Protein AF-A0A7V3X9B1-F1 (afdb_monomer_lite)

Secondary structure (DSSP, 8-state):
-----------TTS-S--------------TTSTTHHHHTTTS-TT---EEEEE---TTBHHHHHHHHHHHHT----S-SS----SEEEETTEEEE--EEEEEEE-SSHHHHHHHHHTT---BSS-TTEEEEE--S----TTS-TTSPPPEEEEEETT----TTSEEEEEEEE--S-TT---------------TT-TT-------S----PPP---S---------

pLDDT: mean 73.13, std 22.97, range [29.55, 98.38]

Structure (mmCIF, N/CA/C/O backbone):
data_AF-A0A7V3X9B1-F1
#
_entry.id   AF-A0A7V3X9B1-F1
#
loop_
_atom_site.group_PDB
_atom_site.id
_atom_site.type_symbol
_atom_site.label_atom_id
_atom_site.label_alt_id
_atom_site.label_comp_id
_atom_site.label_asym_id
_atom_site.label_entity_id
_atom_site.label_seq_id
_atom_site.pdbx_PDB_ins_code
_atom_site.Cartn_x
_atom_site.Cartn_y
_atom_site.Cartn_z
_atom_site.occupancy
_atom_site.B_iso_or_equiv
_atom_site.auth_seq_id
_atom_site.auth_comp_id
_atom_site.auth_asym_id
_atom_site.auth_atom_id
_atom_site.pdbx_PDB_model_num
ATOM 1 N N . MET A 1 1 ? 21.384 73.068 43.925 1.00 40.62 1 MET A N 1
ATOM 2 C CA . MET A 1 1 ? 21.410 72.439 42.584 1.00 40.62 1 MET A CA 1
ATOM 3 C C . MET A 1 1 ? 21.635 70.942 42.845 1.00 40.62 1 MET A C 1
ATOM 5 O O . MET A 1 1 ? 22.652 70.651 43.451 1.00 40.62 1 MET A O 1
ATOM 9 N N . ARG A 1 2 ? 20.706 69.973 42.678 1.00 39.59 2 ARG A N 1
ATOM 10 C CA . ARG A 1 2 ? 19.650 69.756 41.644 1.00 39.59 2 ARG A CA 1
ATOM 11 C C . ARG A 1 2 ? 20.246 69.925 40.239 1.00 39.59 2 ARG A C 1
ATOM 13 O O . ARG A 1 2 ? 20.698 71.028 39.985 1.00 39.59 2 ARG A O 1
ATOM 20 N N . HIS A 1 3 ? 20.275 68.984 39.291 1.00 39.50 3 HIS A N 1
ATOM 21 C CA . HIS A 1 3 ? 19.836 67.572 39.154 1.00 39.50 3 HIS A CA 1
ATOM 22 C C . HIS A 1 3 ? 20.875 66.851 38.218 1.00 39.50 3 HIS A C 1
ATOM 24 O O . HIS A 1 3 ? 21.848 67.498 37.852 1.00 39.50 3 HIS A O 1
ATOM 30 N N . ILE A 1 4 ? 20.828 65.574 37.790 1.00 56.28 4 ILE A N 1
ATOM 31 C CA . ILE A 1 4 ? 19.799 64.507 37.787 1.00 56.28 4 ILE A CA 1
ATOM 32 C C . ILE A 1 4 ? 20.452 63.095 37.939 1.00 56.28 4 ILE A C 1
ATOM 34 O O . ILE A 1 4 ? 21.555 62.996 38.465 1.00 56.28 4 ILE A O 1
ATOM 38 N N . LYS A 1 5 ? 19.791 62.002 37.516 1.00 50.66 5 LYS A N 1
ATOM 39 C CA . LYS A 1 5 ? 20.350 60.644 37.297 1.00 50.66 5 LYS A CA 1
ATOM 40 C C . LYS A 1 5 ? 19.827 60.079 35.963 1.00 50.66 5 LYS A C 1
ATOM 42 O O . LYS A 1 5 ? 18.640 60.248 35.727 1.00 50.66 5 LYS A O 1
ATOM 47 N N . PHE A 1 6 ? 20.648 59.354 35.197 1.00 50.38 6 PHE A N 1
ATOM 48 C CA . PHE A 1 6 ? 20.297 58.352 34.158 1.00 50.38 6 PHE A CA 1
ATOM 49 C C . PHE A 1 6 ? 21.584 57.518 33.935 1.00 50.38 6 PHE A C 1
ATOM 51 O O . PHE A 1 6 ? 22.625 58.127 33.719 1.00 50.38 6 PHE A O 1
ATOM 58 N N . LEU A 1 7 ? 21.715 56.192 34.105 1.00 50.56 7 LEU A N 1
ATOM 59 C CA . LEU A 1 7 ? 20.834 55.015 33.951 1.00 50.56 7 LEU A CA 1
ATOM 60 C C . LEU A 1 7 ? 20.367 54.739 32.505 1.00 50.56 7 LEU A C 1
ATOM 62 O O . LEU A 1 7 ? 19.280 55.152 32.121 1.00 50.56 7 LEU A O 1
ATOM 66 N N . ILE A 1 8 ? 21.244 54.071 31.729 1.00 56.09 8 ILE A N 1
ATOM 67 C CA . ILE A 1 8 ? 21.096 52.703 31.142 1.00 56.09 8 ILE A CA 1
ATOM 68 C C . ILE A 1 8 ? 19.641 52.271 30.803 1.00 56.09 8 ILE A C 1
ATOM 70 O O . ILE A 1 8 ? 18.811 52.362 31.707 1.00 56.09 8 ILE A O 1
ATOM 74 N N . PRO A 1 9 ? 19.322 51.680 29.613 1.00 50.06 9 PRO A N 1
ATOM 75 C CA . PRO A 1 9 ? 20.183 50.770 28.830 1.00 50.06 9 PRO A CA 1
ATOM 76 C C . PRO A 1 9 ? 20.252 50.932 27.293 1.00 50.06 9 PRO A C 1
ATOM 78 O O . PRO A 1 9 ? 19.427 51.546 26.623 1.00 50.06 9 PRO A O 1
ATOM 81 N N . LEU A 1 10 ? 21.226 50.198 26.749 1.00 53.59 10 LEU A N 1
ATOM 82 C CA . LEU A 1 10 ? 21.325 49.671 25.388 1.00 53.59 10 LEU A CA 1
ATOM 83 C C . LEU A 1 10 ? 20.095 48.801 25.005 1.00 53.59 10 LEU A C 1
ATOM 85 O O . LEU A 1 10 ? 20.143 47.583 25.155 1.00 53.59 10 LEU A O 1
ATOM 89 N N . SER A 1 11 ? 18.995 49.393 24.519 1.00 55.03 11 SER A N 1
ATOM 90 C CA . SER A 1 11 ? 17.822 48.634 24.016 1.00 55.03 11 SER A CA 1
ATOM 91 C C . SER A 1 11 ? 17.358 48.989 22.592 1.00 55.03 11 SER A C 1
ATOM 93 O O . SER A 1 11 ? 16.498 48.307 22.037 1.00 55.03 11 SER A O 1
ATOM 95 N N . ILE A 1 12 ? 17.938 50.011 21.954 1.00 57.81 12 ILE A N 1
ATOM 96 C CA . ILE A 1 12 ? 17.449 50.577 20.679 1.00 57.81 12 ILE A CA 1
ATOM 97 C C . ILE A 1 12 ? 18.162 49.951 19.458 1.00 57.81 12 ILE A C 1
ATOM 99 O O . ILE A 1 12 ? 18.669 50.654 18.591 1.00 57.81 12 ILE A O 1
ATOM 103 N N . VAL A 1 13 ? 18.247 48.614 19.402 1.00 58.41 13 VAL A N 1
ATOM 104 C CA . VAL A 1 13 ? 18.845 47.872 18.258 1.00 58.41 13 VAL A CA 1
ATOM 105 C C . VAL A 1 13 ? 17.945 46.719 17.753 1.00 58.41 13 VAL A C 1
ATOM 107 O O . VAL A 1 13 ? 18.262 46.070 16.763 1.00 58.41 13 VAL A O 1
ATOM 110 N N . LEU A 1 14 ? 16.769 46.491 18.355 1.00 59.28 14 LEU A N 1
ATOM 111 C CA . LEU A 1 14 ? 15.837 45.408 17.981 1.00 59.28 14 LEU A CA 1
ATOM 112 C C . LEU A 1 14 ? 14.482 45.911 17.433 1.00 59.28 14 LEU A C 1
ATOM 114 O O . LEU A 1 14 ? 13.431 45.444 17.860 1.00 59.28 14 LEU A O 1
ATOM 118 N N . ILE A 1 15 ? 14.483 46.862 16.485 1.00 61.50 15 ILE A N 1
ATOM 119 C CA . ILE A 1 15 ? 13.240 47.376 15.853 1.00 61.50 15 ILE A CA 1
ATOM 120 C C . ILE A 1 15 ? 13.330 47.476 14.310 1.00 61.50 15 ILE A C 1
ATOM 122 O O . ILE A 1 15 ? 12.729 48.358 13.708 1.00 61.50 15 ILE A O 1
ATOM 126 N N . PHE A 1 16 ? 14.062 46.574 13.639 1.00 54.75 16 PHE A N 1
ATOM 127 C CA . PHE A 1 16 ? 14.131 46.544 12.159 1.00 54.75 16 PHE A CA 1
ATOM 128 C C . PHE A 1 16 ? 13.923 45.164 11.505 1.00 54.75 16 PHE A C 1
ATOM 130 O O . PHE A 1 16 ? 14.257 44.977 10.340 1.00 54.75 16 PHE A O 1
ATOM 137 N N . PHE A 1 17 ? 13.279 44.219 12.200 1.00 58.25 17 PHE A N 1
ATOM 138 C CA . PHE A 1 17 ? 12.732 43.003 11.579 1.00 58.25 17 PHE A CA 1
ATOM 139 C C . PHE A 1 17 ? 11.221 42.895 11.808 1.00 58.25 17 PHE A C 1
ATOM 141 O O . PHE A 1 17 ? 10.736 42.107 12.612 1.00 58.25 17 PHE A O 1
ATOM 148 N N . ALA A 1 18 ? 10.477 43.709 11.060 1.00 50.84 18 ALA A N 1
ATOM 149 C CA . ALA A 1 18 ? 9.032 43.589 10.893 1.00 50.84 18 ALA A CA 1
ATOM 150 C C . ALA A 1 18 ? 8.691 43.693 9.399 1.00 50.84 18 ALA A C 1
ATOM 152 O O . ALA A 1 18 ? 8.171 44.700 8.925 1.00 50.84 18 ALA A O 1
ATOM 153 N N . CYS A 1 19 ? 9.024 42.648 8.638 1.00 59.44 19 CYS A N 1
ATOM 154 C CA . CYS A 1 19 ? 8.586 42.532 7.252 1.00 59.44 19 CYS A CA 1
ATOM 155 C C . CYS A 1 19 ? 7.096 42.159 7.244 1.00 59.44 19 CYS A C 1
ATOM 157 O O . CYS A 1 19 ? 6.742 41.004 7.482 1.00 59.44 19 CYS A O 1
ATOM 159 N N . ARG A 1 20 ? 6.210 43.134 7.009 1.00 51.22 20 ARG A N 1
ATOM 160 C CA . ARG A 1 20 ? 4.815 42.841 6.662 1.00 51.22 20 ARG A CA 1
ATOM 161 C C . ARG A 1 20 ? 4.744 42.513 5.177 1.00 51.22 20 ARG A C 1
ATOM 163 O O . ARG A 1 20 ? 4.969 43.378 4.337 1.00 51.22 20 ARG A O 1
ATOM 170 N N . LYS A 1 21 ? 4.420 41.259 4.865 1.00 42.44 21 LYS A N 1
ATOM 171 C CA . LYS A 1 21 ? 3.958 40.868 3.534 1.00 42.44 21 LYS A CA 1
ATOM 172 C C . LYS A 1 21 ? 2.465 41.178 3.463 1.00 42.44 21 LYS A C 1
ATOM 174 O O . LYS A 1 21 ? 1.648 40.345 3.849 1.00 42.44 21 LYS A O 1
ATOM 179 N N . ASP A 1 22 ? 2.125 42.385 3.027 1.00 54.72 22 ASP A N 1
ATOM 180 C CA . ASP A 1 22 ? 0.730 42.758 2.807 1.00 54.72 22 ASP A CA 1
ATOM 181 C C . ASP A 1 22 ? 0.186 41.972 1.601 1.00 54.72 22 ASP A C 1
ATOM 183 O O . ASP A 1 22 ? 0.723 42.038 0.495 1.00 54.72 22 ASP A O 1
ATOM 187 N N . PHE A 1 23 ? -0.850 41.165 1.836 1.00 44.69 23 PHE A N 1
ATOM 188 C CA . PHE A 1 23 ? -1.479 40.315 0.826 1.00 44.69 23 PHE A CA 1
ATOM 189 C C . PHE A 1 23 ? -2.775 40.966 0.338 1.00 44.69 23 PHE A C 1
ATOM 191 O O . PHE A 1 23 ? -3.818 40.877 0.984 1.00 44.69 23 PHE A O 1
ATOM 198 N N . SER A 1 24 ? -2.697 41.641 -0.806 1.00 39.88 24 SER A N 1
ATOM 199 C CA . SER A 1 24 ? -3.851 42.192 -1.515 1.00 39.88 24 SER A CA 1
ATOM 200 C C . SER A 1 24 ? -4.470 41.129 -2.430 1.00 39.88 24 SER A C 1
ATOM 202 O O . SER A 1 24 ? -3.863 40.755 -3.433 1.00 39.88 24 SER A O 1
ATOM 204 N N . ILE A 1 25 ? -5.682 40.664 -2.110 1.00 42.12 25 ILE A N 1
ATOM 205 C CA . ILE A 1 25 ? -6.483 39.835 -3.023 1.00 42.12 25 ILE A CA 1
ATOM 206 C C . ILE A 1 25 ? -7.328 40.762 -3.899 1.00 42.12 25 ILE A C 1
ATOM 208 O O . ILE A 1 25 ? -8.323 41.313 -3.426 1.00 42.12 25 ILE A O 1
ATOM 212 N N . GLU A 1 26 ? -6.997 40.876 -5.185 1.00 46.56 26 GLU A N 1
ATOM 213 C CA . GLU A 1 26 ? -8.019 41.202 -6.181 1.00 46.56 26 GLU A CA 1
ATOM 214 C C . GLU A 1 26 ? -8.859 39.948 -6.445 1.00 46.56 26 GLU A C 1
ATOM 216 O O . GLU A 1 26 ? -8.333 38.874 -6.748 1.00 46.56 26 GLU A O 1
ATOM 221 N N . LYS A 1 27 ? -10.182 40.067 -6.301 1.00 43.59 27 LYS A N 1
ATOM 222 C CA . LYS A 1 27 ? -11.112 39.000 -6.678 1.00 43.59 27 LYS A CA 1
ATOM 223 C C . LYS A 1 27 ? -11.368 39.070 -8.182 1.00 43.59 27 LYS A C 1
ATOM 225 O O . LYS A 1 27 ? -11.973 40.030 -8.641 1.00 43.59 27 LYS A O 1
ATOM 230 N N . ASN A 1 28 ? -11.001 38.017 -8.907 1.00 43.47 28 ASN A N 1
ATOM 231 C CA . ASN A 1 28 ? -11.572 37.712 -10.217 1.00 43.47 28 ASN A CA 1
ATOM 232 C C . ASN A 1 28 ? -12.191 36.311 -10.189 1.00 43.47 28 ASN A C 1
ATOM 234 O O . ASN A 1 28 ? -11.594 35.363 -9.674 1.00 43.47 28 ASN A O 1
ATOM 238 N N . ASN A 1 29 ? -13.412 36.209 -10.712 1.00 52.25 29 ASN A N 1
ATOM 239 C CA . ASN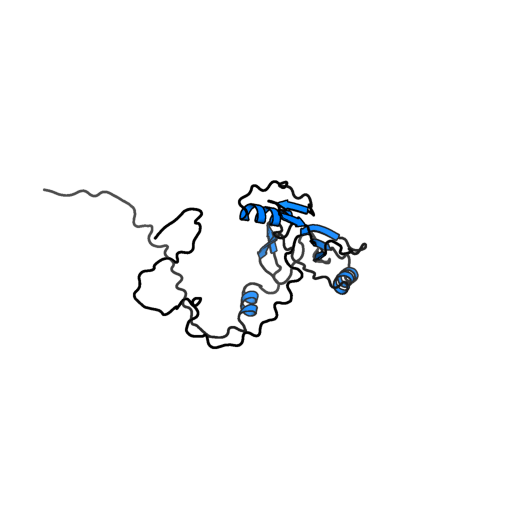 A 1 29 ? -14.231 35.002 -10.666 1.00 52.25 29 ASN A CA 1
ATOM 240 C C . ASN A 1 29 ? -13.877 34.091 -11.849 1.00 52.25 29 ASN A C 1
ATOM 242 O O . ASN A 1 29 ? -14.262 34.397 -12.968 1.00 52.25 29 ASN A O 1
ATOM 246 N N . ASN A 1 30 ? -13.161 32.993 -11.595 1.00 42.16 30 ASN A N 1
ATOM 247 C CA . ASN A 1 30 ? -12.899 31.901 -12.546 1.00 42.16 30 ASN A CA 1
ATOM 248 C C . ASN A 1 30 ? -12.623 30.614 -11.743 1.00 42.16 30 ASN A C 1
ATOM 250 O O . ASN A 1 30 ? -11.481 30.171 -11.621 1.00 42.16 30 ASN A O 1
ATOM 254 N N . ASN A 1 31 ? -13.654 30.045 -11.113 1.00 52.97 31 ASN A N 1
ATOM 255 C CA . ASN A 1 31 ? -13.474 28.938 -10.161 1.00 52.97 31 ASN A CA 1
ATOM 256 C C . ASN A 1 31 ? -13.368 27.540 -10.799 1.00 52.97 31 ASN A C 1
ATOM 258 O O . ASN A 1 31 ? -13.066 26.597 -10.080 1.00 52.97 31 ASN A O 1
ATOM 262 N N . GLN A 1 32 ? -13.527 27.406 -12.120 1.00 51.69 32 GLN A N 1
ATOM 263 C CA . GLN A 1 32 ? -13.511 26.106 -12.815 1.00 51.69 32 GLN A CA 1
ATOM 264 C C . GLN A 1 32 ? -12.218 25.822 -13.611 1.00 51.69 32 GLN A C 1
ATOM 266 O O . GLN A 1 32 ? -12.113 24.807 -14.279 1.00 51.69 32 GLN A O 1
ATOM 271 N N . GLN A 1 33 ? -11.210 26.702 -13.516 1.00 41.59 33 GLN A N 1
ATOM 272 C CA . GLN A 1 33 ? -9.833 26.468 -14.005 1.00 41.59 33 GLN A CA 1
ATOM 273 C C . GLN A 1 33 ? -8.803 26.407 -12.858 1.00 41.59 33 GLN A C 1
ATOM 275 O O . GLN A 1 33 ? -7.595 26.514 -13.079 1.00 41.59 33 GLN A O 1
ATOM 280 N N . ARG A 1 34 ? -9.271 26.358 -11.604 1.00 42.81 34 ARG A N 1
ATOM 281 C CA . ARG A 1 34 ? -8.456 26.741 -10.443 1.00 42.81 34 ARG A CA 1
ATOM 282 C C . ARG A 1 34 ? -7.725 25.578 -9.767 1.00 42.81 34 ARG A C 1
ATOM 284 O O . ARG A 1 34 ? -6.719 25.832 -9.115 1.00 42.81 34 ARG A O 1
ATOM 291 N N . THR A 1 35 ? -8.189 24.344 -9.935 1.00 47.25 35 THR A N 1
ATOM 292 C CA . THR A 1 35 ? -7.580 23.128 -9.369 1.00 47.25 35 THR A CA 1
ATOM 293 C C . THR A 1 35 ? -6.292 22.753 -10.100 1.00 47.25 35 THR A C 1
ATOM 295 O O . THR A 1 35 ? -5.208 22.775 -9.516 1.00 47.25 35 THR A O 1
ATOM 298 N N . ASP A 1 36 ? -6.388 22.510 -11.402 1.00 49.03 36 ASP A N 1
ATOM 299 C CA . ASP A 1 36 ? -5.316 21.928 -12.218 1.00 49.03 36 ASP A CA 1
ATOM 300 C C . ASP A 1 36 ? -4.126 22.893 -12.314 1.00 49.03 36 ASP A C 1
ATOM 302 O O . ASP A 1 36 ? -2.958 22.524 -12.186 1.00 49.03 36 ASP A O 1
ATOM 306 N N . ASN A 1 37 ? -4.444 24.182 -12.440 1.00 55.78 37 ASN A N 1
ATOM 307 C CA . ASN A 1 37 ? -3.477 25.267 -12.511 1.00 55.78 37 ASN A CA 1
ATOM 308 C C . ASN A 1 37 ? -2.863 25.610 -11.139 1.00 55.78 37 ASN A C 1
ATOM 310 O O . ASN A 1 37 ? -1.978 26.455 -11.070 1.00 55.78 37 ASN A O 1
ATOM 314 N N . GLU A 1 38 ? -3.322 25.036 -10.019 1.00 56.78 38 GLU A N 1
ATOM 315 C CA . GLU A 1 38 ? -2.629 25.140 -8.724 1.00 56.78 38 GLU A CA 1
ATOM 316 C C . GLU A 1 38 ? -1.651 23.980 -8.521 1.00 56.78 38 GLU A C 1
ATOM 318 O O . GLU A 1 38 ? -0.512 24.238 -8.141 1.00 56.78 38 GLU A O 1
ATOM 323 N N . LEU A 1 39 ? -2.013 22.748 -8.899 1.00 54.50 39 LEU A N 1
ATOM 324 C CA . LEU A 1 39 ? -1.096 21.601 -8.846 1.00 54.50 39 LEU A CA 1
ATOM 325 C C . LEU A 1 39 ? 0.108 21.777 -9.793 1.00 54.50 39 LEU A C 1
ATOM 327 O O . LEU A 1 39 ? 1.251 21.633 -9.362 1.00 54.50 39 LEU A O 1
ATOM 331 N N . ALA A 1 40 ? -0.133 22.237 -11.028 1.00 58.78 40 ALA A N 1
ATOM 332 C CA . ALA A 1 40 ? 0.905 22.535 -12.025 1.00 58.78 40 ALA A CA 1
ATOM 333 C C . ALA A 1 40 ? 1.856 23.696 -11.646 1.00 58.78 40 ALA A C 1
ATOM 335 O O . ALA A 1 40 ? 2.847 23.945 -12.332 1.00 58.78 40 ALA A O 1
ATOM 336 N N . ARG A 1 41 ? 1.573 24.438 -10.561 1.00 54.66 41 ARG A N 1
ATOM 337 C CA . ARG A 1 41 ? 2.508 25.422 -9.978 1.00 54.66 41 ARG A CA 1
ATOM 338 C C . ARG A 1 41 ? 3.485 24.798 -8.973 1.00 54.66 41 ARG A C 1
ATOM 340 O O . ARG A 1 41 ? 4.478 25.447 -8.645 1.00 54.66 41 ARG A O 1
ATOM 347 N N . TYR A 1 42 ? 3.217 23.580 -8.499 1.00 59.75 42 TYR A N 1
ATOM 348 C CA . TYR A 1 42 ? 4.071 22.830 -7.574 1.00 59.75 42 TYR A CA 1
ATOM 349 C C . TYR A 1 42 ? 4.828 21.693 -8.268 1.00 59.75 42 TYR A C 1
ATOM 351 O O . TYR A 1 42 ? 6.006 21.498 -7.972 1.00 59.75 42 TYR A O 1
ATOM 359 N N . THR A 1 43 ? 4.209 21.003 -9.230 1.00 62.53 43 THR A N 1
ATOM 360 C CA . THR A 1 43 ? 4.894 20.021 -10.081 1.00 62.53 43 THR A CA 1
ATOM 361 C C . THR A 1 43 ? 5.670 20.726 -11.190 1.00 62.53 43 THR A C 1
ATOM 363 O O . THR A 1 43 ? 5.115 21.275 -12.142 1.00 62.53 43 THR A O 1
ATOM 366 N N . LYS A 1 44 ? 7.000 20.743 -11.073 1.00 69.56 44 LYS A N 1
ATOM 367 C CA . LYS A 1 44 ? 7.871 21.225 -12.148 1.00 69.56 44 LYS A CA 1
ATOM 368 C C . LYS A 1 44 ? 8.119 20.087 -13.134 1.00 69.56 44 LYS A C 1
ATOM 370 O O . LYS A 1 44 ? 8.594 19.033 -12.731 1.00 69.56 44 LYS A O 1
ATOM 375 N N . SER A 1 45 ? 7.883 20.331 -14.421 1.00 78.12 45 SER A N 1
ATOM 376 C CA . SER A 1 45 ? 8.063 19.286 -15.430 1.00 78.12 45 SER A CA 1
ATOM 377 C C . SER A 1 45 ? 9.508 18.774 -15.528 1.00 78.12 45 SER A C 1
ATOM 379 O O . SER A 1 45 ? 10.464 19.552 -15.407 1.00 78.12 45 SER A O 1
ATOM 381 N N . GLY A 1 46 ? 9.656 17.459 -15.705 1.00 82.31 46 GLY A N 1
ATOM 382 C CA . GLY A 1 46 ? 10.916 16.721 -15.666 1.00 82.31 46 GLY A CA 1
ATOM 383 C C . GLY A 1 46 ? 11.524 16.559 -14.268 1.00 82.31 46 GLY A C 1
ATOM 384 O O . GLY A 1 46 ? 12.730 16.328 -14.165 1.00 82.31 46 GLY A O 1
ATOM 385 N N . VAL A 1 47 ? 10.745 16.729 -13.193 1.00 88.75 47 VAL A N 1
ATOM 386 C CA . VAL A 1 47 ? 11.200 16.545 -11.804 1.00 88.75 47 VAL A CA 1
ATOM 387 C C . VAL A 1 47 ? 10.492 15.336 -11.180 1.00 88.75 47 VAL A C 1
ATOM 389 O O . VAL A 1 47 ? 9.264 15.293 -11.223 1.00 88.75 47 VAL A O 1
ATOM 392 N N . PRO A 1 48 ? 11.224 14.376 -10.582 1.00 91.12 48 PRO A N 1
ATOM 393 C CA . PRO A 1 48 ? 10.618 13.229 -9.914 1.00 91.12 48 PRO A CA 1
ATOM 394 C C . PRO A 1 48 ? 10.063 13.595 -8.532 1.00 91.12 48 PRO A C 1
ATOM 396 O O . PRO A 1 48 ? 10.558 14.515 -7.863 1.00 91.12 48 PRO A O 1
ATOM 399 N N . THR A 1 49 ? 9.066 12.834 -8.084 1.00 94.06 49 THR A N 1
ATOM 400 C CA . THR A 1 49 ? 8.633 12.817 -6.688 1.00 94.06 49 THR A CA 1
ATOM 401 C C . THR A 1 49 ? 9.761 12.252 -5.825 1.00 94.06 49 THR A C 1
ATOM 403 O O . THR A 1 49 ? 10.379 11.243 -6.164 1.00 94.06 49 THR A O 1
ATOM 406 N N . ILE A 1 50 ? 10.036 12.900 -4.693 1.00 94.44 50 ILE A N 1
ATOM 407 C CA . ILE A 1 50 ? 10.983 12.422 -3.683 1.00 94.44 50 ILE A CA 1
ATOM 408 C C . ILE A 1 50 ? 10.212 12.185 -2.392 1.00 94.44 50 ILE A C 1
ATOM 410 O O . ILE A 1 50 ? 9.595 13.099 -1.837 1.00 94.44 50 ILE A O 1
ATOM 414 N N . LEU A 1 51 ? 10.277 10.948 -1.910 1.00 96.25 51 LEU A N 1
ATOM 415 C CA . LEU A 1 51 ? 9.716 10.557 -0.626 1.00 96.25 51 LEU A CA 1
ATOM 416 C C . LEU A 1 51 ? 10.637 10.972 0.522 1.00 96.25 51 LEU A C 1
ATOM 418 O O . LEU A 1 51 ? 11.861 10.863 0.432 1.00 96.25 51 LEU A O 1
ATOM 422 N N . GLY A 1 52 ? 10.017 11.417 1.607 1.00 95.50 52 GLY A N 1
ATOM 423 C CA . GLY A 1 52 ? 10.650 11.712 2.881 1.00 95.50 52 GLY A CA 1
ATOM 424 C C . GLY A 1 52 ? 10.679 10.497 3.801 1.00 95.50 52 GLY A C 1
ATOM 425 O O . GLY A 1 52 ? 11.010 9.378 3.406 1.00 95.50 52 GLY A O 1
ATOM 426 N N . LYS A 1 53 ? 10.337 10.707 5.076 1.00 96.31 53 LYS A N 1
ATOM 427 C CA . LYS A 1 53 ? 10.316 9.620 6.066 1.00 96.31 53 LYS A CA 1
ATOM 428 C C . LYS A 1 53 ? 9.121 8.682 5.875 1.00 96.31 53 LYS A C 1
ATOM 430 O O . LYS A 1 53 ? 8.028 9.117 5.516 1.00 96.31 53 LYS A O 1
ATOM 435 N N . GLU A 1 54 ? 9.318 7.414 6.229 1.00 94.00 54 GLU A N 1
ATOM 436 C CA . GLU A 1 54 ? 8.225 6.458 6.419 1.00 94.00 54 GLU A CA 1
ATOM 437 C C . GLU A 1 54 ? 7.266 6.968 7.514 1.00 94.00 54 GLU A C 1
ATOM 439 O O . GLU A 1 54 ? 7.691 7.465 8.566 1.00 94.00 54 GLU A O 1
ATOM 444 N N . ILE A 1 55 ? 5.963 6.831 7.272 1.00 93.56 55 ILE A N 1
ATOM 445 C CA . ILE A 1 55 ? 4.890 7.159 8.209 1.00 93.56 55 ILE A CA 1
ATOM 446 C C . ILE A 1 55 ? 3.993 5.941 8.460 1.00 93.56 55 ILE A C 1
ATOM 448 O O . ILE A 1 55 ? 3.792 5.110 7.576 1.00 93.56 55 ILE A O 1
ATOM 452 N N . PRO A 1 56 ? 3.396 5.808 9.659 1.00 90.56 56 PRO A N 1
ATOM 453 C CA . PRO A 1 56 ? 2.528 4.674 9.947 1.00 90.56 56 PRO A CA 1
ATOM 454 C C . PRO A 1 56 ? 1.285 4.685 9.046 1.00 90.56 56 PRO A C 1
ATOM 456 O O . PRO A 1 56 ? 0.515 5.640 9.108 1.00 90.56 56 PRO A O 1
ATOM 459 N N . ASN A 1 57 ? 1.026 3.601 8.301 1.00 91.38 57 ASN A N 1
ATOM 460 C CA . ASN A 1 57 ? -0.195 3.453 7.495 1.00 91.38 57 ASN A CA 1
ATOM 461 C C . ASN A 1 57 ? -1.445 3.688 8.367 1.00 91.38 57 ASN A C 1
ATOM 463 O O . ASN A 1 57 ? -1.761 2.883 9.254 1.00 91.38 57 ASN A O 1
ATOM 467 N N . TYR A 1 58 ? -2.147 4.799 8.133 1.00 91.44 58 TYR A N 1
ATOM 468 C CA . TYR A 1 58 ? -3.268 5.247 8.963 1.00 91.44 58 TYR A CA 1
ATOM 469 C C . TYR A 1 58 ? -4.468 4.291 8.939 1.00 91.44 58 TYR A C 1
ATOM 471 O O . TYR A 1 58 ? -5.168 4.192 9.947 1.00 91.44 58 TYR A O 1
ATOM 479 N N . TYR A 1 59 ? -4.648 3.547 7.844 1.00 92.50 59 TYR A N 1
ATOM 480 C CA . TYR A 1 59 ? -5.742 2.596 7.635 1.00 92.50 59 TYR A CA 1
ATOM 481 C C . TYR A 1 59 ? -5.421 1.171 8.111 1.00 92.50 59 TYR A C 1
ATOM 483 O O . TYR A 1 59 ? -6.287 0.297 8.099 1.00 92.50 59 TYR A O 1
ATOM 491 N N . SER A 1 60 ? -4.193 0.912 8.573 1.00 92.50 60 SER A N 1
ATOM 492 C CA . SER A 1 60 ? -3.859 -0.378 9.186 1.00 92.50 60 SER A CA 1
ATOM 493 C C . SER A 1 60 ? -4.732 -0.652 10.418 1.00 92.50 60 SER A C 1
ATOM 495 O O . SER A 1 60 ? -4.972 0.246 11.236 1.00 92.50 60 SER A O 1
ATOM 497 N N . VAL A 1 61 ? -5.145 -1.911 10.614 1.00 92.19 61 VAL A N 1
ATOM 498 C CA . VAL A 1 61 ? -5.995 -2.335 11.752 1.00 92.19 61 VAL A CA 1
ATOM 499 C C . VAL A 1 61 ? -5.427 -1.852 13.098 1.00 92.19 61 VAL A C 1
ATOM 501 O O . VAL A 1 61 ? -6.157 -1.383 13.971 1.00 92.19 61 VAL A O 1
ATOM 504 N N . ASN A 1 62 ? -4.098 -1.883 13.252 1.00 90.56 62 ASN A N 1
ATOM 505 C CA . ASN A 1 62 ? -3.388 -1.400 14.441 1.00 90.56 62 ASN A CA 1
ATOM 506 C C . ASN A 1 62 ? -3.572 0.112 14.677 1.00 90.56 62 ASN A C 1
ATOM 508 O O . ASN A 1 62 ? -3.745 0.540 15.818 1.00 90.56 62 ASN A O 1
ATOM 512 N N . ASN A 1 63 ? -3.523 0.937 13.629 1.00 91.50 63 ASN A N 1
ATOM 513 C CA . ASN A 1 63 ? -3.649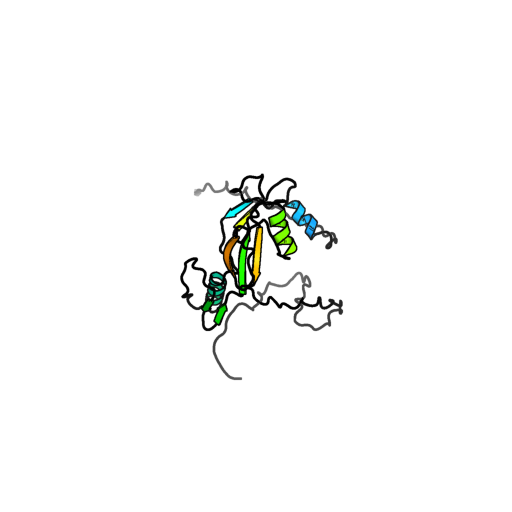 2.389 13.768 1.00 91.50 63 ASN A CA 1
ATOM 514 C C . ASN A 1 63 ? -5.106 2.837 13.913 1.00 91.50 63 ASN A C 1
ATOM 516 O O . ASN A 1 63 ? -5.374 3.708 14.744 1.00 91.50 63 ASN A O 1
ATOM 520 N N . ILE A 1 64 ? -6.053 2.170 13.248 1.00 92.25 64 ILE A N 1
ATOM 521 C CA . ILE A 1 64 ? -7.483 2.399 13.484 1.00 92.25 64 ILE A CA 1
ATOM 522 C C . ILE A 1 64 ? -7.875 1.984 14.908 1.00 92.25 64 ILE A C 1
ATOM 524 O O . ILE A 1 64 ? -8.536 2.751 15.611 1.00 92.25 64 ILE A O 1
ATOM 528 N N . ALA A 1 65 ? -7.392 0.845 15.413 1.00 91.62 65 ALA A N 1
ATOM 529 C CA . ALA A 1 65 ? -7.662 0.445 16.792 1.00 91.62 65 ALA A CA 1
ATOM 530 C C . ALA A 1 65 ? -7.058 1.425 17.826 1.00 91.62 65 ALA A C 1
ATOM 532 O O . ALA A 1 65 ? -7.713 1.749 18.822 1.00 91.62 65 ALA A O 1
ATOM 533 N N . LYS A 1 66 ? -5.863 1.988 17.577 1.00 91.94 66 LYS A N 1
ATOM 534 C CA . LYS A 1 66 ? -5.311 3.099 18.387 1.00 91.94 66 LYS A CA 1
ATOM 535 C C . LYS A 1 66 ? -6.186 4.355 18.316 1.00 91.94 66 LYS A C 1
ATOM 537 O O . LYS A 1 66 ? -6.403 4.997 19.346 1.00 91.94 66 LYS A O 1
ATOM 542 N N . ALA A 1 67 ? -6.693 4.712 17.133 1.00 92.69 67 ALA A N 1
ATOM 543 C CA . ALA A 1 67 ? -7.572 5.865 16.949 1.00 92.69 67 ALA A CA 1
ATOM 544 C C . ALA A 1 67 ? -8.888 5.695 17.727 1.00 92.69 67 ALA A C 1
ATOM 546 O O . ALA A 1 67 ? -9.264 6.584 18.490 1.00 92.69 67 ALA A O 1
ATOM 547 N N . ILE A 1 68 ? -9.526 4.523 17.639 1.00 92.69 68 ILE A N 1
ATOM 548 C CA . ILE A 1 68 ? -10.738 4.186 18.401 1.00 92.69 68 ILE A CA 1
ATOM 549 C C . ILE A 1 68 ? -10.473 4.234 19.911 1.00 92.69 68 ILE A C 1
ATOM 551 O O . ILE A 1 68 ? -11.271 4.819 20.643 1.00 92.69 68 ILE A O 1
ATOM 555 N N . ALA A 1 69 ? -9.351 3.682 20.392 1.00 93.62 69 ALA A N 1
ATOM 556 C CA . ALA A 1 69 ? -8.985 3.754 21.810 1.00 93.62 69 ALA A CA 1
ATOM 557 C C . ALA A 1 69 ? -8.856 5.211 22.292 1.00 93.62 69 ALA A C 1
ATOM 559 O O . ALA A 1 69 ? -9.424 5.586 23.320 1.00 93.62 69 ALA A O 1
ATOM 560 N N . LYS A 1 70 ? -8.177 6.054 21.500 1.00 94.94 70 LYS A N 1
ATOM 561 C CA . LYS A 1 70 ? -8.001 7.489 21.760 1.00 94.94 70 LYS A CA 1
ATOM 562 C C . LYS A 1 70 ? -9.333 8.249 21.773 1.00 94.94 70 LYS A C 1
ATOM 564 O O . LYS A 1 70 ? -9.531 9.075 22.659 1.00 94.94 70 LYS A O 1
ATOM 569 N N . ILE A 1 71 ? -10.244 7.959 20.840 1.00 94.06 71 ILE A N 1
ATOM 570 C CA . ILE A 1 71 ? -11.583 8.572 20.765 1.00 94.06 71 ILE A CA 1
ATOM 571 C C . ILE A 1 71 ? -12.453 8.141 21.956 1.00 94.06 71 ILE A C 1
ATOM 573 O O . ILE A 1 71 ? -13.078 8.984 22.594 1.00 94.06 71 ILE A O 1
ATOM 577 N N . LYS A 1 72 ? -12.450 6.847 22.305 1.00 93.00 72 LYS A N 1
ATOM 578 C CA . LYS A 1 72 ? -13.187 6.296 23.458 1.00 93.00 72 LYS A CA 1
ATOM 579 C C . LYS A 1 72 ? -12.582 6.678 24.821 1.00 93.00 72 LYS A C 1
ATOM 581 O O . LYS A 1 72 ? -13.202 6.409 25.845 1.00 93.00 72 LYS A O 1
ATOM 586 N N . GLY A 1 73 ? -11.387 7.275 24.860 1.00 94.31 73 GLY A N 1
ATOM 587 C CA . GLY A 1 73 ? -10.694 7.630 26.104 1.00 94.31 73 GLY A CA 1
ATOM 588 C C . GLY A 1 73 ? -10.230 6.421 26.928 1.00 94.31 73 GLY A C 1
ATOM 589 O O . GLY A 1 73 ? -10.093 6.529 28.145 1.00 94.31 73 GLY A O 1
ATOM 590 N N . ILE A 1 74 ? -10.006 5.274 26.280 1.00 92.00 74 ILE A N 1
ATOM 591 C CA . ILE A 1 74 ? -9.596 4.014 26.917 1.00 92.00 74 ILE A CA 1
ATOM 592 C C . ILE A 1 74 ? -8.126 3.694 26.603 1.00 92.00 74 ILE A C 1
ATOM 594 O O . ILE A 1 74 ? -7.627 4.086 25.545 1.00 92.00 74 ILE A O 1
ATOM 598 N N . PRO A 1 75 ? -7.408 2.966 27.477 1.00 88.25 75 PRO A N 1
ATOM 599 C CA . PRO A 1 75 ? -6.058 2.513 27.164 1.00 88.25 75 PRO A CA 1
ATOM 600 C C . PRO A 1 75 ? -6.078 1.546 25.975 1.00 88.25 75 PRO A C 1
ATOM 602 O O . PRO A 1 75 ? -6.836 0.575 25.958 1.00 88.25 75 PRO A O 1
ATOM 605 N N . TYR A 1 76 ? -5.204 1.781 24.996 1.00 85.56 76 TYR A N 1
ATOM 606 C CA . TYR A 1 76 ? -4.933 0.802 23.948 1.00 85.56 76 TYR A CA 1
ATOM 607 C C . TYR A 1 76 ? -4.118 -0.358 24.536 1.00 85.56 76 TYR A C 1
ATOM 609 O O . TYR A 1 76 ? -3.040 -0.137 25.083 1.00 85.56 76 TYR A O 1
ATOM 617 N N . GLN A 1 77 ? -4.641 -1.584 24.439 1.00 74.38 77 GLN A N 1
ATOM 618 C CA . GLN A 1 77 ? -4.008 -2.800 24.978 1.00 74.38 77 GLN A CA 1
ATOM 619 C C . GLN A 1 77 ? -3.409 -3.712 23.891 1.00 74.38 77 GLN A C 1
ATOM 621 O O . GLN A 1 77 ? -2.865 -4.771 24.203 1.00 74.38 77 GLN A O 1
ATOM 626 N N . GLY A 1 78 ? -3.490 -3.322 22.614 1.00 65.81 78 GLY A N 1
ATOM 627 C CA . GLY A 1 78 ? -2.821 -4.042 21.532 1.00 65.81 78 GLY A CA 1
ATOM 628 C C . GLY A 1 78 ? -1.299 -3.881 21.601 1.00 65.81 78 GLY A C 1
ATOM 629 O O . GLY A 1 78 ? -0.783 -2.886 22.109 1.00 65.81 78 GLY A O 1
ATOM 630 N N . SER A 1 79 ? -0.558 -4.864 21.086 1.00 58.62 79 SER A N 1
ATOM 631 C CA . SER A 1 79 ? 0.910 -4.807 21.079 1.00 58.62 79 SER A CA 1
ATOM 632 C C . SER A 1 79 ? 1.410 -3.632 20.231 1.00 58.62 79 SER A C 1
ATOM 634 O O . SER A 1 79 ? 1.013 -3.500 19.076 1.00 58.62 79 SER A O 1
ATOM 636 N N . SER A 1 80 ? 2.355 -2.846 20.751 1.00 55.03 80 SER A N 1
ATOM 637 C CA . SER A 1 80 ? 3.012 -1.734 20.036 1.00 55.03 80 SER A CA 1
ATOM 638 C C . SER A 1 80 ? 3.962 -2.165 18.901 1.00 55.03 80 SER A C 1
ATOM 640 O O . SER A 1 80 ? 4.837 -1.396 18.522 1.00 55.03 80 SER A O 1
ATOM 642 N N . GLY A 1 81 ? 3.826 -3.389 18.384 1.00 53.19 81 GLY A N 1
ATOM 643 C CA . GLY A 1 81 ? 4.665 -3.957 17.328 1.00 53.19 81 GLY A CA 1
ATOM 644 C C . GLY A 1 81 ? 3.892 -4.170 16.028 1.00 53.19 81 GLY A C 1
ATOM 645 O O . GLY A 1 81 ? 2.676 -4.364 16.044 1.00 53.19 81 GLY A O 1
ATOM 646 N N . SER A 1 82 ? 4.619 -4.173 14.914 1.00 50.12 82 SER A N 1
ATOM 647 C CA . SER A 1 82 ? 4.167 -4.374 13.529 1.00 50.12 82 SER A CA 1
ATOM 648 C C . SER A 1 82 ? 3.759 -5.820 13.194 1.00 50.12 82 SER A C 1
ATOM 650 O O . SER A 1 82 ? 3.840 -6.247 12.048 1.00 50.12 82 SER A O 1
ATOM 652 N N . ASN A 1 83 ? 3.283 -6.590 14.177 1.00 51.47 83 ASN A N 1
ATOM 653 C CA . ASN A 1 83 ? 2.724 -7.912 13.906 1.00 51.47 83 ASN A CA 1
ATOM 654 C C . ASN A 1 83 ? 1.391 -7.733 13.174 1.00 51.47 83 ASN A C 1
ATOM 656 O O . ASN A 1 83 ? 0.458 -7.169 13.756 1.00 51.47 83 ASN A O 1
ATOM 660 N N . ALA A 1 84 ? 1.308 -8.230 11.938 1.00 58.97 84 ALA A N 1
ATOM 661 C CA . ALA A 1 84 ? 0.085 -8.271 11.146 1.00 58.97 84 ALA A CA 1
ATOM 662 C C . ALA A 1 84 ? -1.040 -8.932 11.959 1.00 58.97 84 ALA A C 1
ATOM 664 O O . ALA A 1 84 ? -1.031 -10.135 12.222 1.00 58.97 84 ALA A O 1
ATOM 665 N N . ARG A 1 85 ? -1.981 -8.110 12.429 1.00 70.88 85 ARG A N 1
ATOM 666 C CA . ARG A 1 85 ? -3.198 -8.552 13.102 1.00 70.88 85 ARG A CA 1
ATOM 667 C C . ARG A 1 85 ? -4.363 -8.224 12.195 1.00 70.88 85 ARG A C 1
ATOM 669 O O . ARG A 1 85 ? -4.710 -7.057 12.054 1.00 70.88 85 ARG A O 1
ATOM 676 N N . THR A 1 86 ? -4.973 -9.269 11.658 1.00 81.44 86 THR A N 1
ATOM 677 C CA . THR A 1 86 ? -6.235 -9.190 10.926 1.00 81.44 86 THR A CA 1
ATOM 678 C C . THR A 1 86 ? -7.406 -8.808 11.827 1.00 81.44 86 THR A C 1
ATOM 680 O O . THR A 1 86 ? -8.365 -8.261 11.321 1.00 81.44 86 THR A O 1
ATOM 683 N N . THR A 1 87 ? -7.330 -9.016 13.148 1.00 87.44 87 THR A N 1
ATOM 684 C CA . THR A 1 87 ? -8.402 -8.652 14.095 1.00 87.44 87 THR A CA 1
ATOM 685 C C . THR A 1 87 ? -7.842 -7.985 15.350 1.00 87.44 87 THR A C 1
ATOM 687 O O . THR A 1 87 ? -6.919 -8.508 15.987 1.00 87.44 87 THR A O 1
ATOM 690 N N . ILE A 1 88 ? -8.435 -6.861 15.770 1.00 89.44 88 ILE A N 1
ATOM 691 C CA . ILE A 1 88 ? -8.176 -6.218 17.069 1.00 89.44 88 ILE A CA 1
ATOM 692 C C . ILE A 1 88 ? -9.491 -5.810 17.742 1.00 89.44 88 ILE A C 1
ATOM 694 O O . ILE A 1 88 ? -10.299 -5.080 17.180 1.00 89.44 88 ILE A O 1
ATOM 698 N N . ASN A 1 89 ? -9.668 -6.222 18.999 1.00 89.25 89 ASN A N 1
ATOM 699 C CA . ASN A 1 89 ? -10.784 -5.796 19.842 1.00 89.25 89 ASN A CA 1
ATOM 700 C C . ASN A 1 89 ? -10.395 -4.579 20.698 1.00 89.25 89 ASN A C 1
ATOM 702 O O . ASN A 1 89 ? -9.422 -4.626 21.451 1.00 89.25 89 ASN A O 1
ATOM 706 N N . VAL A 1 90 ? -11.169 -3.492 20.613 1.00 89.88 90 VAL A N 1
ATOM 707 C CA . VAL A 1 90 ? -10.909 -2.218 21.301 1.00 89.88 90 VAL A CA 1
ATOM 708 C C . VAL A 1 90 ? -12.186 -1.616 21.909 1.00 89.88 90 VAL A C 1
ATOM 710 O O . VAL A 1 90 ? -13.057 -1.043 21.245 1.00 89.88 90 VAL A O 1
ATOM 713 N N . GLY A 1 91 ? -12.305 -1.736 23.236 1.00 84.56 91 GLY A N 1
ATOM 714 C CA . GLY A 1 91 ? -13.451 -1.215 23.991 1.00 84.56 91 GLY A CA 1
ATOM 715 C C . GLY A 1 91 ? -14.786 -1.783 23.513 1.00 84.56 91 GLY A C 1
ATOM 716 O O . GLY A 1 91 ? -15.694 -1.008 23.211 1.00 84.56 91 GLY A O 1
ATOM 717 N N . GLY A 1 92 ? -14.858 -3.107 23.349 1.00 85.50 92 GLY A N 1
ATOM 718 C CA . GLY A 1 92 ? -16.049 -3.827 22.884 1.00 85.50 92 GLY A CA 1
ATOM 719 C C . GLY A 1 92 ? -16.367 -3.705 21.389 1.00 85.50 92 GLY A C 1
ATOM 720 O O . GLY A 1 92 ? -17.389 -4.224 20.968 1.00 85.50 92 GLY A O 1
ATOM 721 N N . LEU A 1 93 ? -15.526 -3.030 20.595 1.00 88.19 93 LEU A N 1
ATOM 722 C CA . LEU A 1 93 ? -15.635 -3.001 19.134 1.00 88.19 93 LEU A CA 1
ATOM 723 C C . LEU A 1 93 ? -14.536 -3.875 18.525 1.00 88.19 93 LEU A C 1
ATOM 725 O O . LEU A 1 93 ? -13.367 -3.703 18.876 1.00 88.19 93 LEU A O 1
ATOM 729 N N . GLN A 1 94 ? -14.919 -4.769 17.622 1.00 90.56 94 GLN A N 1
ATOM 730 C CA . GLN A 1 94 ? -14.003 -5.549 16.801 1.00 90.56 94 GLN A CA 1
ATOM 731 C C . GLN A 1 94 ? -13.629 -4.740 15.551 1.00 90.56 94 GLN A C 1
ATOM 733 O O . GLN A 1 94 ? -14.489 -4.106 14.944 1.00 90.56 94 GLN A O 1
ATOM 738 N N . VAL A 1 95 ? -12.342 -4.721 15.211 1.00 90.50 95 VAL A N 1
ATOM 739 C CA . VAL A 1 95 ? -11.801 -4.145 13.975 1.00 90.50 95 VAL A CA 1
ATOM 740 C C . VAL A 1 95 ? -11.134 -5.288 13.227 1.00 90.50 95 VAL A C 1
ATOM 742 O O . VAL A 1 95 ? -10.110 -5.793 13.692 1.00 90.50 95 VAL A O 1
ATOM 745 N N . ASP A 1 96 ? -11.734 -5.700 12.117 1.00 92.38 96 ASP A N 1
ATOM 746 C CA . ASP A 1 96 ? -11.249 -6.776 11.253 1.00 92.38 96 ASP A CA 1
ATOM 747 C C . ASP A 1 96 ? -10.690 -6.197 9.952 1.00 92.38 96 ASP A C 1
ATOM 749 O O . ASP A 1 96 ? -11.233 -5.232 9.426 1.00 92.38 96 ASP A O 1
ATOM 753 N N . ALA A 1 97 ? -9.615 -6.769 9.421 1.00 94.00 97 ALA A N 1
ATOM 754 C CA . ALA A 1 97 ? -9.078 -6.405 8.120 1.00 94.00 97 ALA A CA 1
ATOM 755 C C . ALA A 1 97 ? -10.038 -6.868 7.019 1.00 94.00 97 ALA A C 1
ATOM 757 O O . ALA A 1 97 ? -10.355 -8.054 6.929 1.00 94.00 97 ALA A O 1
ATOM 758 N N . ASN A 1 98 ? -10.467 -5.936 6.172 1.00 93.69 98 ASN A N 1
ATOM 759 C CA . ASN A 1 98 ? -11.229 -6.217 4.955 1.00 93.69 98 ASN A CA 1
ATOM 760 C C . ASN A 1 98 ? -10.399 -6.000 3.677 1.00 93.69 98 ASN A C 1
ATOM 762 O O . ASN A 1 98 ? -10.807 -6.472 2.619 1.00 93.69 98 ASN A O 1
ATOM 766 N N . PHE A 1 99 ? -9.208 -5.395 3.781 1.00 95.38 99 PHE A N 1
ATOM 767 C CA . PHE A 1 99 ? -8.258 -5.231 2.676 1.00 95.38 99 PHE A CA 1
ATOM 768 C C . PHE A 1 99 ? -6.825 -5.573 3.079 1.00 95.38 99 PHE A C 1
ATOM 770 O O . PHE A 1 99 ? -6.447 -5.520 4.250 1.00 95.38 99 PHE A O 1
ATOM 777 N N . LYS A 1 100 ? -5.998 -5.835 2.069 1.00 94.69 100 LYS A N 1
ATOM 778 C CA . LYS A 1 100 ? -4.540 -5.885 2.154 1.00 94.69 100 LYS A CA 1
ATOM 779 C C . LYS A 1 100 ? -3.971 -4.719 1.361 1.00 94.69 100 LYS A C 1
ATOM 781 O O . LYS A 1 100 ? -4.309 -4.553 0.193 1.00 94.69 100 LYS A O 1
ATOM 786 N N . TYR A 1 101 ? -3.066 -3.963 1.967 1.00 96.19 101 TYR A N 1
ATOM 787 C CA . TYR A 1 101 ? -2.185 -3.062 1.232 1.00 96.19 101 TYR A CA 1
ATOM 788 C C . TYR A 1 101 ? -0.910 -3.822 0.871 1.00 96.19 101 TYR A C 1
ATOM 790 O O . TYR A 1 101 ? -0.220 -4.349 1.752 1.00 96.19 101 TYR A O 1
ATOM 798 N N . ILE A 1 102 ? -0.638 -3.918 -0.427 1.00 96.69 102 ILE A N 1
ATOM 799 C CA . ILE A 1 102 ? 0.405 -4.764 -1.011 1.00 96.69 102 ILE A CA 1
ATOM 800 C C . ILE A 1 102 ? 1.199 -3.990 -2.064 1.00 96.69 102 ILE A C 1
ATOM 802 O O . ILE A 1 102 ? 0.791 -2.912 -2.501 1.00 96.69 102 ILE A O 1
ATOM 806 N N . ARG A 1 103 ? 2.317 -4.569 -2.500 1.00 97.75 103 ARG A N 1
ATOM 807 C CA . ARG A 1 103 ? 3.041 -4.127 -3.694 1.00 97.75 103 ARG A CA 1
ATOM 808 C C . ARG A 1 103 ? 3.505 -5.296 -4.549 1.00 97.75 103 ARG A C 1
ATOM 810 O O . ARG A 1 103 ? 3.870 -6.345 -4.016 1.00 97.75 103 ARG A O 1
ATOM 817 N N . PHE A 1 104 ? 3.519 -5.079 -5.855 1.00 98.38 104 PHE A N 1
ATOM 818 C CA . PHE A 1 104 ? 4.044 -5.982 -6.871 1.00 98.38 104 PHE A CA 1
ATOM 819 C C . PHE A 1 104 ? 5.332 -5.416 -7.472 1.00 98.38 104 PHE A C 1
ATOM 821 O O . PHE A 1 104 ? 5.436 -4.206 -7.659 1.00 98.38 104 PHE A O 1
ATOM 828 N N . LEU A 1 105 ? 6.286 -6.278 -7.818 1.00 98.06 105 LEU A N 1
ATOM 829 C CA . LEU A 1 105 ? 7.435 -5.931 -8.656 1.00 98.06 105 LEU A CA 1
ATOM 830 C C . LEU A 1 105 ? 7.352 -6.743 -9.958 1.00 98.06 105 LEU A C 1
ATOM 832 O O . LEU A 1 105 ? 7.772 -7.905 -9.973 1.00 98.06 105 LEU A O 1
ATOM 836 N N . PRO A 1 106 ? 6.773 -6.175 -11.033 1.00 98.06 106 PRO A N 1
ATOM 837 C CA . PRO A 1 106 ? 6.733 -6.813 -12.344 1.00 98.06 106 PRO A CA 1
ATOM 838 C C . PRO A 1 106 ? 8.146 -6.991 -12.908 1.00 98.06 106 PRO A C 1
ATOM 840 O O . PRO A 1 106 ? 8.939 -6.051 -12.930 1.00 98.06 106 PRO A O 1
ATOM 843 N N . ALA A 1 107 ? 8.462 -8.191 -13.392 1.00 97.56 107 ALA A N 1
ATOM 844 C CA . ALA A 1 107 ? 9.754 -8.468 -14.022 1.00 97.56 107 ALA A CA 1
ATOM 845 C C . ALA A 1 107 ? 9.871 -7.878 -15.442 1.00 97.56 107 ALA A C 1
ATOM 847 O O . ALA A 1 107 ? 10.977 -7.597 -15.905 1.00 97.56 107 ALA A O 1
ATOM 848 N N . ASP A 1 108 ? 8.739 -7.711 -16.131 1.00 97.50 108 ASP A N 1
ATOM 849 C CA . ASP A 1 108 ? 8.640 -7.199 -17.496 1.00 97.50 108 ASP A CA 1
ATOM 850 C C . ASP A 1 108 ? 7.254 -6.586 -17.775 1.00 97.50 108 ASP A C 1
ATOM 852 O O . ASP A 1 108 ? 6.346 -6.643 -16.942 1.00 97.50 108 ASP A O 1
ATOM 856 N N . GLU A 1 109 ? 7.102 -5.979 -18.954 1.00 97.12 109 GLU A N 1
ATOM 857 C CA . GLU A 1 109 ? 5.878 -5.292 -19.382 1.00 97.12 109 GLU A CA 1
ATOM 858 C C . GLU A 1 109 ? 4.658 -6.225 -19.444 1.00 97.12 109 GLU A C 1
ATOM 860 O O . GLU A 1 109 ? 3.559 -5.782 -19.130 1.00 97.12 109 GLU A O 1
ATOM 865 N N . ASN A 1 110 ? 4.820 -7.519 -19.752 1.00 97.50 110 ASN A N 1
ATOM 866 C CA . ASN A 1 110 ? 3.685 -8.450 -19.763 1.00 97.50 110 ASN A CA 1
ATOM 867 C C . ASN A 1 110 ? 3.157 -8.667 -18.343 1.00 97.50 110 ASN A C 1
ATOM 869 O O . ASN A 1 110 ? 1.952 -8.648 -18.141 1.00 97.50 110 ASN A O 1
ATOM 873 N N . GLN A 1 111 ? 4.044 -8.794 -17.348 1.00 98.06 111 GLN A N 1
ATOM 874 C CA . GLN A 1 111 ? 3.622 -8.889 -15.945 1.00 98.06 111 GLN A CA 1
ATOM 875 C C . GLN A 1 111 ? 2.948 -7.607 -15.438 1.00 98.06 111 GLN A C 1
ATOM 877 O O . GLN A 1 111 ? 2.090 -7.676 -14.563 1.00 98.06 111 GLN A O 1
ATOM 882 N N . LEU A 1 112 ? 3.321 -6.437 -15.965 1.00 97.81 112 LEU A N 1
ATOM 883 C CA . LEU A 1 112 ? 2.619 -5.190 -15.659 1.00 97.81 112 LEU A CA 1
ATOM 884 C C . LEU A 1 112 ? 1.225 -5.172 -16.307 1.00 97.81 112 LEU A C 1
ATOM 886 O O . LEU A 1 112 ? 0.255 -4.828 -15.637 1.00 97.81 112 LEU A O 1
ATOM 890 N N . MET A 1 1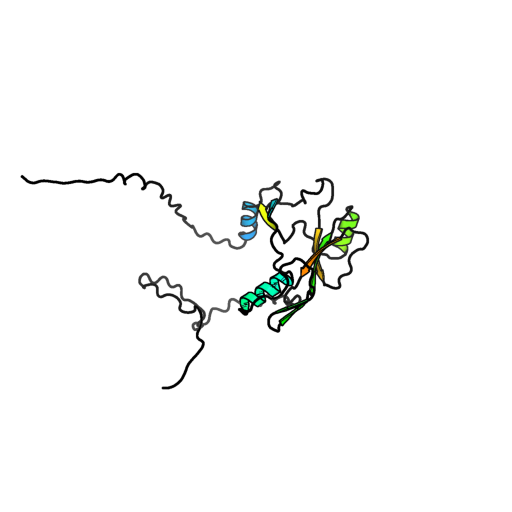13 ? 1.112 -5.598 -17.568 1.00 97.12 113 MET A N 1
ATOM 891 C CA . MET A 1 113 ? -0.179 -5.716 -18.253 1.00 97.12 113 MET A CA 1
ATOM 892 C C . MET A 1 113 ? -1.089 -6.762 -17.592 1.00 97.12 113 MET A C 1
ATOM 894 O O . MET A 1 113 ? -2.263 -6.474 -17.412 1.00 97.12 113 MET A O 1
ATOM 898 N N . ASP A 1 114 ? -0.563 -7.899 -17.116 1.00 96.50 114 ASP A N 1
ATOM 899 C CA . ASP A 1 114 ? -1.322 -8.901 -16.343 1.00 96.50 114 ASP A CA 1
ATOM 900 C C . ASP A 1 114 ? -2.010 -8.277 -15.105 1.00 96.50 114 ASP A C 1
ATOM 902 O O . ASP A 1 114 ? -3.123 -8.664 -14.748 1.00 96.50 114 ASP A O 1
ATOM 906 N N . LEU A 1 115 ? -1.364 -7.309 -14.435 1.00 97.19 115 LEU A N 1
ATOM 907 C CA . LEU A 1 115 ? -1.936 -6.595 -13.283 1.00 97.19 115 LEU A CA 1
ATOM 908 C C . LEU A 1 115 ? -2.993 -5.558 -13.700 1.00 97.19 115 LEU A C 1
ATOM 910 O O . LEU A 1 115 ? -3.982 -5.380 -12.990 1.00 97.19 115 LEU A O 1
ATOM 914 N N . ILE A 1 116 ? -2.791 -4.887 -14.838 1.00 96.00 116 ILE A N 1
ATOM 915 C CA . ILE A 1 116 ? -3.731 -3.901 -15.397 1.00 96.00 116 ILE A CA 1
ATOM 916 C C . ILE A 1 116 ? -4.994 -4.604 -15.920 1.00 96.00 116 ILE A C 1
ATOM 918 O O . ILE A 1 116 ? -6.105 -4.197 -15.588 1.00 96.00 116 ILE A O 1
ATOM 922 N N . ASP A 1 117 ? -4.839 -5.704 -16.661 1.00 95.56 117 ASP A N 1
ATOM 923 C CA . ASP A 1 117 ? -5.935 -6.536 -17.177 1.00 95.56 117 ASP A CA 1
ATOM 924 C C . ASP A 1 117 ? -6.712 -7.240 -16.048 1.00 95.56 117 ASP A C 1
ATOM 926 O O . ASP A 1 117 ? -7.898 -7.543 -16.201 1.00 95.56 117 ASP A O 1
ATOM 930 N N . ALA A 1 118 ? -6.085 -7.452 -14.883 1.00 93.69 118 ALA A N 1
ATOM 931 C CA . ALA A 1 118 ? -6.764 -7.886 -13.660 1.00 93.69 118 ALA A CA 1
ATOM 932 C C . ALA A 1 118 ? -7.636 -6.789 -13.008 1.00 93.69 118 ALA A C 1
ATOM 934 O O . ALA A 1 118 ? -8.325 -7.072 -12.027 1.00 93.69 118 ALA A O 1
ATOM 935 N N . GLY A 1 119 ? -7.630 -5.559 -13.538 1.00 94.25 119 GLY A N 1
ATOM 936 C CA . GLY A 1 119 ? -8.443 -4.442 -13.051 1.00 94.25 119 GLY A CA 1
ATOM 937 C C . GLY A 1 119 ? -7.967 -3.866 -11.717 1.00 94.25 119 GLY A C 1
ATOM 938 O O . GLY A 1 119 ? -8.790 -3.406 -10.930 1.00 94.25 119 GLY A O 1
ATOM 939 N N . LEU A 1 120 ? -6.664 -3.938 -11.428 1.00 95.62 120 LEU A N 1
ATOM 940 C CA . LEU A 1 120 ? -6.093 -3.398 -10.195 1.00 95.62 120 LEU A CA 1
ATOM 941 C C . LEU A 1 120 ? -5.830 -1.892 -10.302 1.00 95.62 120 LEU A C 1
ATOM 943 O O . LEU A 1 120 ? -5.180 -1.435 -11.240 1.00 95.62 120 LEU A O 1
ATOM 947 N N . ASP A 1 121 ? -6.230 -1.141 -9.275 1.00 94.81 121 ASP A N 1
ATOM 948 C CA . ASP A 1 121 ? -5.785 0.240 -9.081 1.00 94.81 121 ASP A CA 1
ATOM 949 C C . ASP A 1 121 ? -4.316 0.237 -8.633 1.00 94.81 121 ASP A C 1
ATOM 951 O O . ASP A 1 121 ? -4.003 -0.060 -7.473 1.00 94.81 121 ASP A O 1
ATOM 955 N N . LEU A 1 122 ? -3.405 0.503 -9.572 1.00 96.75 122 LEU A N 1
ATOM 956 C CA . LEU A 1 122 ? -1.957 0.507 -9.354 1.00 96.75 122 LEU A CA 1
ATOM 957 C C . LEU A 1 122 ? -1.424 1.932 -9.160 1.00 96.75 122 LEU A C 1
ATOM 959 O O . LEU A 1 122 ? -1.765 2.846 -9.909 1.00 96.75 122 LEU A O 1
ATOM 963 N N . TYR A 1 123 ? -0.515 2.093 -8.200 1.00 95.69 123 TYR A N 1
ATOM 964 C CA . TYR A 1 123 ? 0.183 3.347 -7.916 1.00 95.69 123 TYR A CA 1
ATOM 965 C C . TYR A 1 123 ? 1.692 3.107 -7.841 1.00 95.69 123 TYR A C 1
ATOM 967 O O . TYR A 1 123 ? 2.129 2.155 -7.199 1.00 95.69 123 TYR A O 1
ATOM 975 N N . GLU A 1 124 ? 2.499 3.986 -8.433 1.00 95.38 124 GLU A N 1
ATOM 976 C CA . GLU A 1 124 ? 3.962 3.963 -8.263 1.00 95.38 124 GLU A CA 1
ATOM 977 C C . GLU A 1 124 ? 4.355 4.427 -6.846 1.00 95.38 124 GLU A C 1
ATOM 979 O O . GLU A 1 124 ? 5.274 3.892 -6.224 1.00 95.38 124 GLU A O 1
ATOM 984 N N . GLU A 1 125 ? 3.633 5.415 -6.307 1.00 94.62 125 GLU A N 1
ATOM 985 C CA . GLU A 1 125 ? 3.943 6.062 -5.030 1.00 94.62 125 GLU A CA 1
ATOM 986 C C . GLU A 1 125 ? 3.356 5.305 -3.813 1.00 94.62 125 GLU A C 1
ATOM 988 O O . GLU A 1 125 ? 2.154 5.026 -3.756 1.00 94.62 125 GLU A O 1
ATOM 993 N N . PRO A 1 126 ? 4.162 4.997 -2.778 1.00 94.75 126 PRO A N 1
ATOM 994 C CA . PRO A 1 126 ? 3.686 4.356 -1.557 1.00 94.75 126 PRO A CA 1
ATOM 995 C C . PRO A 1 126 ? 2.940 5.314 -0.613 1.00 94.75 126 PRO A C 1
ATOM 997 O O . PRO A 1 126 ? 3.482 6.307 -0.134 1.00 94.75 126 PRO A O 1
ATOM 1000 N N . LEU A 1 127 ? 1.744 4.910 -0.174 1.00 89.94 127 LEU A N 1
ATOM 1001 C CA . LEU A 1 127 ? 0.869 5.647 0.759 1.00 89.94 127 LEU A CA 1
ATOM 1002 C C . LEU A 1 127 ? 1.402 5.790 2.205 1.00 89.94 127 LEU A C 1
ATOM 1004 O O . LEU A 1 127 ? 0.711 6.319 3.076 1.00 89.94 127 LEU A O 1
ATOM 1008 N N . HIS A 1 128 ? 2.585 5.250 2.498 1.00 92.25 128 HIS A N 1
ATOM 1009 C CA . HIS A 1 128 ? 3.167 5.167 3.843 1.00 92.25 128 HIS A CA 1
ATOM 1010 C C . HIS A 1 128 ? 4.497 5.923 3.963 1.00 92.25 128 HIS A C 1
ATOM 1012 O O . HIS A 1 128 ? 5.315 5.621 4.828 1.00 92.25 128 HIS A O 1
ATOM 1018 N N . PHE A 1 129 ? 4.690 6.943 3.129 1.00 94.62 129 PHE A N 1
ATOM 1019 C CA . PHE A 1 129 ? 5.788 7.901 3.220 1.00 94.62 129 PHE A CA 1
ATOM 1020 C C . PHE A 1 129 ? 5.253 9.336 3.176 1.00 94.62 129 PHE A C 1
ATOM 1022 O O . PHE A 1 129 ? 4.168 9.598 2.660 1.00 94.62 129 PHE A O 1
ATOM 1029 N N . GLU A 1 130 ? 6.010 10.277 3.734 1.00 94.62 130 GLU A N 1
ATOM 1030 C CA . GLU A 1 130 ? 5.822 11.693 3.414 1.00 94.62 130 GLU A CA 1
ATOM 1031 C C . GLU A 1 130 ? 6.333 11.990 1.999 1.00 94.62 130 GLU A C 1
ATOM 1033 O O . GLU A 1 130 ? 7.249 11.331 1.513 1.00 94.62 130 GLU A O 1
ATOM 1038 N N . VAL A 1 131 ? 5.765 13.005 1.349 1.00 92.75 131 VAL A N 1
ATOM 1039 C CA . VAL A 1 131 ? 6.266 13.535 0.075 1.00 92.75 131 VAL A CA 1
ATOM 1040 C C . VAL A 1 131 ? 7.084 14.789 0.385 1.00 92.75 131 VAL A C 1
ATOM 1042 O O . VAL A 1 131 ? 6.520 15.846 0.670 1.00 92.7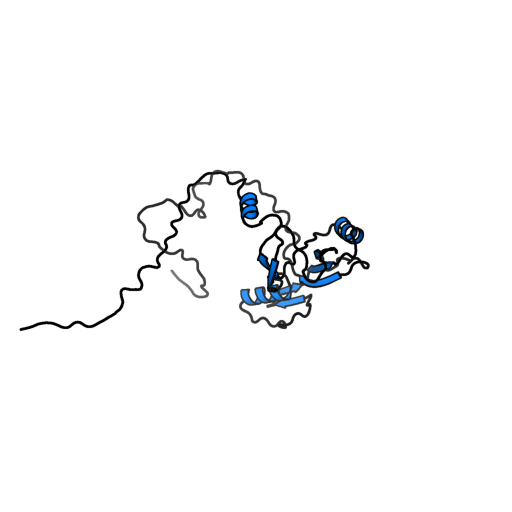5 131 VAL A O 1
ATOM 1045 N N . ASP A 1 132 ? 8.412 14.664 0.358 1.00 94.19 132 ASP A N 1
ATOM 1046 C CA . ASP A 1 132 ? 9.343 15.781 0.587 1.00 94.19 132 ASP A CA 1
ATOM 1047 C C . ASP A 1 132 ? 9.390 16.721 -0.632 1.00 94.19 132 ASP A C 1
ATOM 1049 O O . ASP A 1 132 ? 9.579 17.932 -0.494 1.00 94.19 132 ASP A O 1
ATOM 1053 N N . GLN A 1 133 ? 9.184 16.171 -1.833 1.00 91.75 133 GLN A N 1
ATOM 1054 C CA . GLN A 1 133 ? 9.071 16.912 -3.087 1.00 91.75 133 GLN A CA 1
ATOM 1055 C C . GLN A 1 133 ? 8.052 16.226 -3.998 1.00 91.75 133 GLN A C 1
ATOM 1057 O O . GLN A 1 133 ? 8.226 15.058 -4.323 1.00 91.75 133 GLN A O 1
ATOM 1062 N N . LEU A 1 134 ? 7.029 16.953 -4.449 1.00 90.44 134 LEU A N 1
ATOM 1063 C CA . LEU A 1 134 ? 6.071 16.460 -5.441 1.00 90.44 134 LEU A CA 1
ATOM 1064 C C . LEU A 1 134 ? 6.637 16.643 -6.860 1.00 90.44 134 LEU A C 1
ATOM 1066 O O . LEU A 1 134 ? 7.114 17.733 -7.190 1.00 90.44 134 LEU A O 1
ATOM 1070 N N . GLY A 1 135 ? 6.577 15.599 -7.687 1.00 90.38 135 GLY A N 1
ATOM 1071 C CA . GLY A 1 135 ? 7.042 15.605 -9.074 1.00 90.38 135 GLY A CA 1
ATOM 1072 C C . GLY A 1 135 ? 5.987 15.122 -10.070 1.00 90.38 135 GLY A C 1
ATOM 1073 O O . GLY A 1 135 ? 4.797 15.126 -9.775 1.00 90.38 135 GLY A O 1
ATOM 1074 N N . GLU A 1 136 ? 6.429 14.753 -11.273 1.00 88.81 136 GLU A N 1
ATOM 1075 C CA . GLU A 1 136 ? 5.571 14.152 -12.312 1.00 88.81 136 GLU A CA 1
ATOM 1076 C C . GLU A 1 136 ? 5.505 12.620 -12.239 1.00 88.81 136 GLU A C 1
ATOM 1078 O O . GLU A 1 136 ? 4.510 12.044 -12.666 1.00 88.81 136 GLU A O 1
ATOM 1083 N N . THR A 1 137 ? 6.560 11.967 -11.744 1.00 91.06 137 THR A N 1
ATOM 1084 C CA . THR A 1 137 ? 6.701 10.502 -11.687 1.00 91.06 137 THR A CA 1
ATOM 1085 C C . THR A 1 137 ? 7.493 10.082 -10.453 1.00 91.06 137 THR A C 1
ATOM 1087 O O . THR A 1 137 ? 8.311 10.858 -9.945 1.00 91.06 137 THR A O 1
ATOM 1090 N N . TYR A 1 138 ? 7.313 8.841 -10.001 1.00 94.88 138 TYR A N 1
ATOM 1091 C CA . TYR A 1 138 ? 8.116 8.254 -8.930 1.00 94.88 138 TYR A CA 1
ATOM 1092 C C . TYR A 1 138 ? 8.798 6.970 -9.399 1.00 94.88 138 TYR A C 1
ATOM 1094 O O . TYR A 1 138 ? 8.215 6.149 -10.096 1.00 94.88 138 TYR A O 1
ATOM 1102 N N . HIS A 1 139 ? 10.040 6.771 -8.961 1.00 96.00 139 HIS A N 1
ATOM 1103 C CA . HIS A 1 139 ? 10.739 5.500 -9.107 1.00 96.00 139 HIS A CA 1
ATOM 1104 C C . HIS A 1 139 ? 11.410 5.146 -7.785 1.00 96.00 139 HIS A C 1
ATOM 1106 O O . HIS A 1 139 ? 12.066 5.998 -7.182 1.00 96.00 139 HIS A O 1
ATOM 1112 N N . ASP A 1 140 ? 11.251 3.904 -7.328 1.00 96.31 140 ASP A N 1
ATOM 1113 C CA . ASP A 1 140 ? 11.878 3.434 -6.097 1.00 96.31 140 ASP A CA 1
ATOM 1114 C C . ASP A 1 140 ? 13.415 3.495 -6.220 1.00 96.31 140 ASP A C 1
ATOM 1116 O O . ASP A 1 140 ? 13.994 2.775 -7.037 1.00 96.31 140 ASP A O 1
ATOM 1120 N N . PRO A 1 141 ? 14.108 4.310 -5.399 1.00 95.00 141 PRO A N 1
ATOM 1121 C CA . PRO A 1 141 ? 15.545 4.546 -5.532 1.00 95.00 141 PRO A CA 1
ATOM 1122 C C . PRO A 1 141 ? 16.411 3.335 -5.145 1.00 95.00 141 PRO A C 1
ATOM 1124 O O . PRO A 1 141 ? 17.638 3.404 -5.237 1.00 95.00 141 PRO A O 1
ATOM 1127 N N . SER A 1 142 ? 15.809 2.233 -4.679 1.00 95.12 142 SER A N 1
ATOM 1128 C CA . SER A 1 142 ? 16.495 0.948 -4.501 1.00 95.12 142 SER A CA 1
ATOM 1129 C C . SER A 1 142 ? 16.563 0.106 -5.783 1.00 95.12 142 SER A C 1
ATOM 1131 O O . SER A 1 142 ? 17.336 -0.855 -5.836 1.00 95.12 142 SER A O 1
ATOM 1133 N N . LEU A 1 143 ? 15.798 0.469 -6.819 1.00 96.81 143 LEU A N 1
ATOM 1134 C CA . LEU A 1 143 ? 15.751 -0.205 -8.114 1.00 96.81 143 LEU A CA 1
ATOM 1135 C C . LEU A 1 143 ? 16.557 0.568 -9.178 1.00 96.81 143 LEU A C 1
ATOM 1137 O O . LEU A 1 143 ? 16.624 1.793 -9.133 1.00 96.81 143 LEU A O 1
ATOM 1141 N N . PRO A 1 144 ? 17.152 -0.108 -10.179 1.00 96.62 144 PRO A N 1
ATOM 1142 C CA . PRO A 1 144 ? 17.723 0.570 -11.345 1.00 96.62 144 PRO A CA 1
ATOM 1143 C C . PRO A 1 144 ? 16.658 1.328 -12.152 1.00 96.62 144 PRO A C 1
ATOM 1145 O O . PRO A 1 144 ? 15.566 0.806 -12.351 1.00 96.62 144 PRO A O 1
ATOM 1148 N N . ASP A 1 145 ? 16.992 2.485 -12.728 1.00 93.44 145 ASP A N 1
ATOM 1149 C CA . ASP A 1 145 ? 16.090 3.272 -13.603 1.00 93.44 145 ASP A CA 1
ATOM 1150 C C . ASP A 1 145 ? 15.611 2.517 -14.867 1.00 93.44 145 ASP A C 1
ATOM 1152 O O . ASP A 1 145 ? 14.745 2.988 -15.599 1.00 93.44 145 ASP A O 1
ATOM 1156 N N . SER A 1 146 ? 16.214 1.363 -15.177 1.00 94.00 146 SER A N 1
ATOM 1157 C CA . SER A 1 146 ? 15.928 0.557 -16.369 1.00 94.00 146 SER A CA 1
ATOM 1158 C C . SER A 1 146 ? 14.931 -0.586 -16.143 1.00 94.00 146 SER A C 1
ATOM 1160 O O . SER A 1 146 ? 14.765 -1.407 -17.045 1.00 94.00 146 SER A O 1
ATOM 1162 N N . VAL A 1 147 ? 14.349 -0.717 -14.947 1.00 96.19 147 VAL A N 1
ATOM 1163 C CA . VAL A 1 147 ? 13.336 -1.741 -14.629 1.00 96.19 147 VAL A CA 1
ATOM 1164 C C . VAL A 1 147 ? 12.022 -1.090 -14.206 1.00 96.19 147 VAL A C 1
ATOM 1166 O O . VAL A 1 147 ? 11.994 0.085 -13.851 1.00 96.19 147 VAL A O 1
ATOM 1169 N N . ILE A 1 148 ? 10.934 -1.858 -14.236 1.00 97.50 148 ILE A N 1
ATOM 1170 C CA . ILE A 1 148 ? 9.628 -1.405 -13.749 1.00 97.50 148 ILE A CA 1
ATOM 1171 C C . ILE A 1 148 ? 9.708 -1.204 -12.230 1.00 97.50 148 ILE A C 1
ATOM 1173 O O . ILE A 1 148 ? 10.359 -1.978 -11.523 1.00 97.50 148 ILE A O 1
ATOM 1177 N N . THR A 1 149 ? 9.078 -0.138 -11.738 1.00 97.69 149 THR A N 1
ATOM 1178 C CA . THR A 1 149 ? 9.071 0.204 -10.313 1.00 97.69 149 THR A CA 1
ATOM 1179 C C . THR A 1 149 ? 8.091 -0.658 -9.509 1.00 97.69 149 THR A C 1
ATOM 1181 O O . THR A 1 149 ? 7.335 -1.456 -10.068 1.00 97.69 149 THR A O 1
ATOM 1184 N N . TRP A 1 150 ? 8.094 -0.519 -8.183 1.00 98.19 150 TRP A N 1
ATOM 1185 C CA . TRP A 1 150 ? 7.083 -1.165 -7.342 1.00 98.19 150 TRP A CA 1
ATOM 1186 C C . TRP A 1 150 ? 5.684 -0.600 -7.619 1.00 98.19 150 TRP A C 1
ATOM 1188 O O . TRP A 1 150 ? 5.456 0.595 -7.464 1.00 98.19 150 TRP A O 1
ATOM 1198 N N . MET A 1 151 ? 4.738 -1.480 -7.944 1.00 98.12 151 MET A N 1
ATOM 1199 C CA . MET A 1 151 ? 3.332 -1.142 -8.159 1.00 98.12 151 MET A CA 1
ATOM 1200 C C . MET A 1 151 ? 2.525 -1.466 -6.900 1.00 98.12 151 MET A C 1
ATOM 1202 O O . MET A 1 151 ? 2.305 -2.630 -6.562 1.00 98.12 151 MET A O 1
ATOM 1206 N N . TYR A 1 152 ? 2.116 -0.431 -6.175 1.00 97.94 152 TYR A N 1
ATOM 1207 C CA . TYR A 1 152 ? 1.341 -0.507 -4.940 1.00 97.94 152 TYR A CA 1
ATOM 1208 C C . TYR A 1 152 ? -0.156 -0.598 -5.239 1.00 97.94 152 TYR A C 1
ATOM 1210 O O . TYR A 1 152 ? -0.646 0.054 -6.155 1.00 97.94 152 TYR A O 1
ATOM 1218 N N . THR A 1 153 ? -0.900 -1.364 -4.440 1.00 97.12 153 THR A N 1
ATOM 1219 C CA . THR A 1 153 ? -2.366 -1.445 -4.555 1.00 97.12 153 THR A CA 1
ATOM 1220 C C . THR A 1 153 ? -3.024 -1.872 -3.236 1.00 97.12 153 THR A C 1
ATOM 1222 O O . THR A 1 153 ? -2.353 -2.318 -2.296 1.00 97.12 153 THR A O 1
ATOM 1225 N N . VAL A 1 154 ? -4.346 -1.725 -3.152 1.00 95.56 154 VAL A N 1
ATOM 1226 C CA . VAL A 1 154 ? -5.179 -2.145 -2.020 1.00 95.56 154 VAL A CA 1
ATOM 1227 C C . VAL A 1 154 ? -6.247 -3.106 -2.541 1.00 95.56 154 VAL A C 1
ATOM 1229 O O . VAL A 1 154 ? -7.111 -2.711 -3.311 1.00 95.56 154 VAL A O 1
ATOM 1232 N N . VAL A 1 155 ? -6.198 -4.369 -2.112 1.00 95.06 155 VAL A N 1
ATOM 1233 C CA . VAL A 1 155 ? -7.089 -5.439 -2.604 1.00 95.06 155 VAL A CA 1
ATOM 1234 C C . VAL A 1 155 ? -7.904 -6.069 -1.472 1.00 95.06 155 VAL A C 1
ATOM 1236 O O . VAL A 1 155 ? -7.431 -6.065 -0.331 1.00 95.06 155 VAL A O 1
ATOM 1239 N N . PRO A 1 156 ? -9.099 -6.632 -1.739 1.00 95.06 156 PRO A N 1
ATOM 1240 C CA . PRO A 1 156 ? -9.887 -7.346 -0.734 1.00 95.06 156 PRO A CA 1
ATOM 1241 C C . PRO A 1 156 ? -9.095 -8.428 0.020 1.00 95.06 156 PRO A C 1
ATOM 1243 O O . PRO A 1 156 ? -8.161 -9.043 -0.506 1.00 95.06 156 PRO A O 1
ATOM 1246 N N . ILE A 1 157 ? -9.471 -8.688 1.274 1.00 92.50 157 ILE A N 1
ATOM 1247 C CA . ILE A 1 157 ? -8.773 -9.630 2.170 1.00 92.50 157 ILE A CA 1
ATOM 1248 C C . ILE A 1 157 ? -8.717 -11.076 1.631 1.00 92.50 157 ILE A C 1
ATOM 1250 O O . ILE A 1 157 ? -7.821 -11.842 1.989 1.00 92.50 157 ILE A O 1
ATOM 1254 N N . ASP A 1 158 ? -9.618 -11.451 0.730 1.00 92.31 158 ASP A N 1
ATOM 1255 C CA . ASP A 1 158 ? -9.716 -12.756 0.067 1.00 92.31 158 ASP A CA 1
ATOM 1256 C C . ASP A 1 158 ? -9.228 -12.757 -1.398 1.00 92.31 158 ASP A C 1
ATOM 1258 O O . ASP A 1 158 ? -9.196 -13.818 -2.031 1.00 92.31 158 ASP A O 1
ATOM 1262 N N . TYR A 1 159 ? -8.763 -11.610 -1.913 1.00 94.38 159 TYR A N 1
ATOM 1263 C CA . TYR A 1 159 ? -8.213 -11.483 -3.264 1.00 94.38 159 TYR A CA 1
ATOM 1264 C C . TYR A 1 159 ? -7.053 -12.462 -3.505 1.00 94.38 159 TYR A C 1
ATOM 1266 O O . TYR A 1 159 ? -6.146 -12.609 -2.672 1.00 94.38 159 TYR A O 1
ATOM 1274 N N . GLN A 1 160 ? -7.089 -13.130 -4.661 1.00 93.19 160 GLN A N 1
ATOM 1275 C CA . GLN A 1 160 ? -6.116 -14.143 -5.066 1.00 93.19 160 GLN A CA 1
ATOM 1276 C C . GLN A 1 160 ? -4.943 -13.484 -5.795 1.00 93.19 160 GLN A C 1
ATOM 1278 O O . GLN A 1 160 ? -5.098 -12.943 -6.885 1.00 93.19 160 GLN A O 1
ATOM 1283 N N . LEU A 1 161 ? -3.762 -13.527 -5.182 1.00 89.94 161 LEU A N 1
ATOM 1284 C CA . LEU A 1 161 ? -2.562 -12.886 -5.720 1.00 89.94 161 LEU A CA 1
ATOM 1285 C C . LEU A 1 161 ? -1.980 -13.685 -6.906 1.00 89.94 161 LEU A C 1
ATOM 1287 O O . LEU A 1 161 ? -1.931 -14.917 -6.829 1.00 89.94 161 LEU A O 1
ATOM 1291 N N . PRO A 1 162 ? -1.489 -13.019 -7.970 1.00 89.44 162 PRO A N 1
ATOM 1292 C CA . PRO A 1 162 ? -0.806 -13.682 -9.081 1.00 89.44 162 PRO A CA 1
ATOM 1293 C C . PRO A 1 162 ? 0.474 -14.383 -8.602 1.00 89.44 162 PRO A C 1
ATOM 1295 O O . PRO A 1 162 ? 1.372 -13.769 -8.032 1.00 89.44 162 PRO A O 1
ATOM 1298 N N . ALA A 1 163 ? 0.572 -15.692 -8.842 1.00 86.38 163 ALA A N 1
ATOM 1299 C CA . ALA A 1 163 ? 1.655 -16.527 -8.308 1.00 86.38 163 ALA A CA 1
ATOM 1300 C C . ALA A 1 163 ? 3.013 -16.356 -9.025 1.00 86.38 163 ALA A C 1
ATOM 1302 O O . ALA A 1 163 ? 4.027 -16.868 -8.552 1.00 86.38 163 ALA A O 1
ATOM 1303 N N . ASN A 1 164 ? 3.030 -15.683 -10.178 1.00 93.19 164 ASN A N 1
ATOM 1304 C CA . ASN A 1 164 ? 4.189 -15.469 -11.052 1.00 93.19 164 ASN A CA 1
ATOM 1305 C C . ASN A 1 164 ? 4.836 -14.078 -10.912 1.00 93.19 164 ASN A C 1
ATOM 1307 O O . ASN A 1 164 ? 5.854 -13.832 -11.560 1.00 93.19 164 ASN A O 1
ATOM 1311 N N . ILE A 1 165 ? 4.274 -13.191 -10.083 1.00 96.75 165 ILE A N 1
ATOM 1312 C CA . ILE A 1 165 ? 4.741 -11.811 -9.890 1.00 96.75 165 ILE A CA 1
ATOM 1313 C C . ILE A 1 165 ? 5.239 -11.653 -8.448 1.00 96.75 165 ILE A C 1
ATOM 1315 O O . ILE A 1 165 ? 4.578 -12.084 -7.497 1.00 96.75 165 ILE A O 1
ATOM 1319 N N . GLN A 1 166 ? 6.417 -11.049 -8.259 1.00 97.31 166 GLN A N 1
ATOM 1320 C CA . GLN A 1 166 ? 6.953 -10.810 -6.916 1.00 97.31 166 GLN A CA 1
ATOM 1321 C C . GLN A 1 166 ? 5.999 -9.890 -6.148 1.00 97.31 166 GLN A C 1
ATOM 1323 O O . GLN A 1 166 ? 5.702 -8.791 -6.603 1.00 97.31 166 GLN A O 1
ATOM 1328 N N . THR A 1 167 ? 5.522 -10.346 -4.988 1.00 97.25 167 THR A N 1
ATOM 1329 C CA . THR A 1 167 ? 4.480 -9.665 -4.209 1.00 97.25 167 THR A CA 1
ATOM 1330 C C . THR A 1 167 ? 4.887 -9.546 -2.745 1.00 97.25 167 THR A C 1
ATOM 1332 O O . THR A 1 167 ? 5.358 -10.518 -2.154 1.00 97.25 167 THR A O 1
ATOM 1335 N N . GLU A 1 168 ? 4.650 -8.386 -2.135 1.00 96.19 168 GLU A N 1
ATOM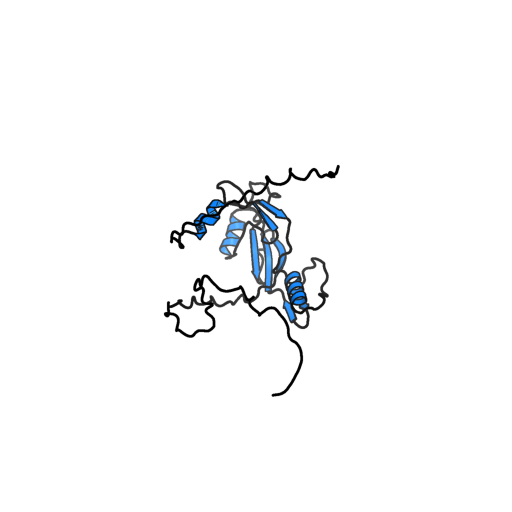 1336 C CA . GLU A 1 168 ? 4.903 -8.136 -0.713 1.00 96.19 168 GLU A CA 1
ATOM 1337 C C . GLU A 1 168 ? 3.658 -7.569 -0.016 1.00 96.19 168 GLU A C 1
ATOM 1339 O O . GLU A 1 168 ? 3.035 -6.619 -0.493 1.00 96.19 168 GLU A O 1
ATOM 1344 N N . LEU A 1 169 ? 3.302 -8.144 1.139 1.00 94.12 169 LEU A N 1
ATOM 1345 C CA . LEU A 1 169 ? 2.253 -7.629 2.022 1.00 94.12 169 LEU A CA 1
ATOM 1346 C C . LEU A 1 169 ? 2.833 -6.546 2.938 1.00 94.12 169 LEU A C 1
ATOM 1348 O O . LEU A 1 169 ? 3.724 -6.826 3.738 1.00 94.12 169 LEU A O 1
ATOM 1352 N N . LEU A 1 170 ? 2.289 -5.331 2.854 1.00 94.06 170 LEU A N 1
ATOM 1353 C CA . LEU A 1 170 ? 2.748 -4.166 3.617 1.00 94.06 170 LEU A CA 1
ATOM 1354 C C . LEU A 1 170 ? 1.881 -3.919 4.861 1.00 94.06 170 LEU A C 1
ATOM 1356 O O . LEU A 1 170 ? 2.380 -3.541 5.924 1.00 94.06 170 LEU A O 1
ATOM 1360 N N . SER A 1 171 ? 0.563 -4.120 4.758 1.00 92.75 171 SER A N 1
ATOM 1361 C CA . SER A 1 171 ? -0.341 -4.030 5.911 1.00 92.75 171 SER A CA 1
ATOM 1362 C C . SER A 1 171 ? -1.674 -4.733 5.712 1.00 92.75 171 SER A C 1
ATOM 1364 O O . SER A 1 171 ? -2.253 -4.705 4.630 1.00 92.75 171 SER A O 1
ATOM 1366 N N . GLU A 1 172 ? -2.201 -5.241 6.823 1.00 93.06 172 GLU A N 1
ATOM 1367 C CA . GLU A 1 172 ? -3.617 -5.575 6.982 1.00 93.06 172 GLU A CA 1
ATOM 1368 C C . GLU A 1 172 ? -4.401 -4.284 7.251 1.00 93.06 172 GLU A C 1
ATOM 1370 O O . GLU A 1 172 ? -4.114 -3.553 8.212 1.00 93.06 172 GLU A O 1
ATOM 1375 N N . VAL A 1 173 ? -5.366 -3.988 6.385 1.00 93.56 173 VAL A N 1
ATOM 1376 C CA . VAL A 1 173 ? -6.070 -2.706 6.299 1.00 93.56 173 VAL A CA 1
ATOM 1377 C C . VAL A 1 173 ? -7.548 -2.881 6.630 1.00 93.56 173 VAL A C 1
ATOM 1379 O O . VAL A 1 173 ? -8.184 -3.856 6.231 1.00 93.56 173 VAL A O 1
ATOM 1382 N N . PHE A 1 174 ? -8.099 -1.901 7.346 1.00 93.19 174 PHE A N 1
ATOM 1383 C CA . PHE A 1 174 ? -9.538 -1.755 7.519 1.00 93.19 174 PHE A CA 1
ATOM 1384 C C . PHE A 1 174 ? -10.017 -0.452 6.874 1.00 93.19 174 PHE A C 1
ATOM 1386 O O . PHE A 1 174 ? -9.581 0.635 7.255 1.00 93.19 174 PHE A O 1
ATOM 1393 N N . LEU A 1 175 ? -10.925 -0.565 5.906 1.00 91.38 175 LEU A N 1
ATOM 1394 C CA . LEU A 1 175 ? -11.627 0.560 5.290 1.00 91.38 175 LEU A CA 1
ATOM 1395 C C . LEU A 1 175 ? -13.095 0.541 5.730 1.00 91.38 175 LEU A C 1
ATOM 1397 O O . LEU A 1 175 ? -13.756 -0.498 5.670 1.00 91.38 175 LEU A O 1
ATOM 1401 N N . PHE A 1 176 ? -13.601 1.689 6.182 1.00 82.69 176 PHE A N 1
ATOM 1402 C CA . PHE A 1 176 ? -15.025 1.884 6.473 1.00 82.69 176 PHE A CA 1
ATOM 1403 C C . PHE A 1 176 ? -15.799 2.008 5.155 1.00 82.69 176 PHE A C 1
ATOM 1405 O O . PHE A 1 176 ? -15.310 2.696 4.268 1.00 82.69 176 PHE A O 1
ATOM 1412 N N . ASN A 1 177 ? -16.986 1.391 5.062 1.00 66.38 177 ASN A N 1
ATOM 1413 C CA . ASN A 1 177 ? -17.898 1.437 3.907 1.00 66.38 177 ASN A CA 1
ATOM 1414 C C . ASN A 1 177 ? -17.198 1.419 2.533 1.00 66.38 177 ASN A C 1
ATOM 1416 O O . ASN A 1 177 ? -17.046 2.440 1.874 1.00 66.38 177 ASN A O 1
ATOM 1420 N N . THR A 1 178 ? -16.843 0.223 2.068 1.00 55.47 178 THR A N 1
ATOM 1421 C CA . THR A 1 178 ? -16.585 -0.028 0.636 1.00 55.47 178 THR A CA 1
ATOM 1422 C C . THR A 1 178 ? -17.832 0.209 -0.204 1.00 55.47 178 THR A C 1
ATOM 1424 O O . THR A 1 178 ? -17.750 0.672 -1.330 1.00 55.47 178 THR A O 1
ATOM 1427 N N . GLU A 1 179 ? -18.983 -0.087 0.396 1.00 52.91 179 GLU A N 1
ATOM 1428 C CA . GLU A 1 179 ? -20.320 0.324 -0.010 1.00 52.91 179 GLU A CA 1
ATOM 1429 C C . GLU A 1 179 ? -20.628 1.688 0.631 1.00 52.91 179 GLU A C 1
ATOM 1431 O O . GLU A 1 179 ? -21.592 1.866 1.378 1.00 52.91 179 GLU A O 1
ATOM 1436 N N . LEU A 1 180 ? -19.773 2.682 0.386 1.00 49.09 180 LEU A N 1
ATOM 1437 C CA . LEU A 1 180 ? -20.368 3.965 0.064 1.00 49.09 180 LEU A CA 1
ATOM 1438 C C . LEU A 1 180 ? -21.000 3.709 -1.300 1.00 49.09 180 LEU A C 1
ATOM 1440 O O . LEU A 1 180 ? -20.290 3.635 -2.302 1.00 49.09 180 LEU A O 1
ATOM 1444 N N . GLU A 1 181 ? -22.323 3.500 -1.299 1.00 48.12 181 GLU A N 1
ATOM 1445 C CA . GLU A 1 181 ? -23.151 3.900 -2.436 1.00 48.12 181 GLU A CA 1
ATOM 1446 C C . GLU A 1 181 ? -22.525 5.195 -2.955 1.00 48.12 181 GLU A C 1
ATOM 1448 O O . GLU A 1 181 ? -22.234 6.074 -2.127 1.00 48.12 181 GLU A O 1
ATOM 1453 N N . GLU A 1 182 ? -22.223 5.274 -4.263 1.00 50.91 182 GLU A N 1
ATOM 1454 C CA . GLU A 1 182 ? -21.915 6.564 -4.884 1.00 50.91 182 GLU A CA 1
ATOM 1455 C C . GLU A 1 182 ? -22.951 7.503 -4.298 1.00 50.91 182 GLU A C 1
ATOM 1457 O O . GLU A 1 182 ? -24.145 7.227 -4.443 1.00 50.91 182 GLU A O 1
ATOM 1462 N N . LEU A 1 183 ? -22.506 8.482 -3.497 1.00 51.84 183 LEU A N 1
ATOM 1463 C CA . LEU A 1 183 ? -23.429 9.455 -2.947 1.00 51.84 183 LEU A CA 1
ATOM 1464 C C . LEU A 1 183 ? -23.997 10.063 -4.207 1.00 51.84 183 LEU A C 1
ATOM 1466 O O . LEU A 1 183 ? -23.245 10.765 -4.891 1.00 51.84 183 LEU A O 1
ATOM 1470 N N . GLU A 1 184 ? -25.236 9.677 -4.551 1.00 50.34 184 GLU A N 1
ATOM 1471 C CA . GLU A 1 184 ? -25.919 10.217 -5.712 1.00 50.34 184 GLU A CA 1
ATOM 1472 C C . GLU A 1 184 ? -25.686 11.708 -5.561 1.00 50.34 184 GLU A C 1
ATOM 1474 O O . GLU A 1 184 ? -25.873 12.249 -4.461 1.00 50.34 184 GLU A O 1
ATOM 1479 N N . GLU A 1 185 ? -25.080 12.321 -6.581 1.00 50.44 185 GLU A N 1
ATOM 1480 C CA . GLU A 1 185 ? -24.869 13.757 -6.573 1.00 50.44 185 GLU A CA 1
ATOM 1481 C C . GLU A 1 185 ? -26.282 14.325 -6.632 1.00 50.44 185 GLU A C 1
ATOM 1483 O O . GLU A 1 185 ? -26.798 14.558 -7.722 1.00 50.44 185 GLU A O 1
ATOM 1488 N N . ASP A 1 186 ? -26.914 14.416 -5.450 1.00 47.38 186 ASP A N 1
ATOM 1489 C CA . ASP A 1 186 ? -28.237 14.949 -5.181 1.00 47.38 186 ASP A CA 1
ATOM 1490 C C . ASP A 1 186 ? -28.164 16.309 -5.828 1.00 47.38 186 ASP A C 1
ATOM 1492 O O . ASP A 1 186 ? -27.500 17.209 -5.297 1.00 47.38 186 ASP A O 1
ATOM 1496 N N . GLU A 1 187 ? -28.709 16.369 -7.047 1.00 49.12 187 GLU A N 1
ATOM 1497 C CA . GLU A 1 187 ? -28.474 17.454 -7.979 1.00 49.12 187 GLU A CA 1
ATOM 1498 C C . GLU A 1 187 ? -28.846 18.695 -7.193 1.00 49.12 187 GLU A C 1
ATOM 1500 O O . GLU A 1 187 ? -29.993 18.811 -6.755 1.00 49.12 187 GLU A O 1
ATOM 1505 N N . PHE A 1 188 ? -27.838 19.510 -6.852 1.00 53.41 188 PHE A N 1
ATOM 1506 C CA . PHE A 1 188 ? -27.987 20.538 -5.828 1.00 53.41 188 PHE A CA 1
ATOM 1507 C C . PHE A 1 188 ? -28.782 21.664 -6.477 1.00 53.41 188 PHE A C 1
ATOM 1509 O O . PHE A 1 188 ? -28.222 22.673 -6.904 1.00 53.41 188 PHE A O 1
ATOM 1516 N N . GLU A 1 189 ? -30.089 21.431 -6.633 1.00 56.72 189 GLU A N 1
ATOM 1517 C CA . GLU A 1 189 ? -31.051 22.394 -7.112 1.00 56.72 189 GLU A CA 1
ATOM 1518 C C . GLU A 1 189 ? -30.836 23.613 -6.230 1.00 56.72 189 GLU A C 1
ATOM 1520 O O . GLU A 1 189 ? -30.979 23.537 -5.002 1.00 56.72 189 GLU A O 1
ATOM 1525 N N . ASP A 1 190 ? -30.455 24.721 -6.871 1.00 53.28 190 ASP A N 1
ATOM 1526 C CA . ASP A 1 190 ? -30.336 26.048 -6.273 1.00 53.28 190 ASP A CA 1
ATOM 1527 C C . ASP A 1 190 ? -31.738 26.516 -5.837 1.00 53.28 190 ASP A C 1
ATOM 1529 O O . ASP A 1 190 ? -32.339 27.442 -6.385 1.00 53.28 190 ASP A O 1
ATOM 1533 N N . SER A 1 191 ? -32.294 25.825 -4.845 1.00 57.44 191 SER A N 1
ATOM 1534 C CA . SER A 1 191 ? -33.491 26.200 -4.127 1.00 57.44 191 SER A CA 1
ATOM 1535 C C . SER A 1 191 ? -33.125 27.424 -3.301 1.00 57.44 191 SER A C 1
ATOM 1537 O O . SER A 1 191 ? -32.381 27.343 -2.321 1.00 57.44 191 SER A O 1
ATOM 1539 N N . ASP A 1 192 ? -33.611 28.583 -3.760 1.00 63.44 192 ASP A N 1
ATOM 1540 C CA . ASP A 1 192 ? -33.436 29.870 -3.087 1.00 63.44 192 ASP A CA 1
ATOM 1541 C C . ASP A 1 192 ? -33.636 29.688 -1.570 1.00 63.44 192 ASP A C 1
ATOM 1543 O O . ASP A 1 192 ? -34.693 29.202 -1.149 1.00 63.44 192 ASP A O 1
ATOM 1547 N N . PRO A 1 193 ? -32.644 30.038 -0.729 1.00 54.34 193 PRO A N 1
ATOM 1548 C CA . PRO A 1 193 ? -32.653 29.644 0.672 1.00 54.34 193 PRO A CA 1
ATOM 1549 C C . PRO A 1 193 ? -33.858 30.243 1.400 1.00 54.34 193 PRO A C 1
ATOM 1551 O O . PRO A 1 193 ? -33.979 31.467 1.518 1.00 54.34 193 PRO A O 1
ATOM 1554 N N . GLU A 1 194 ? -34.731 29.378 1.932 1.00 57.44 194 GLU A N 1
ATOM 1555 C CA . GLU A 1 194 ? -35.908 29.824 2.677 1.00 57.44 194 GLU A CA 1
ATOM 1556 C C . GLU A 1 194 ? -35.497 30.758 3.837 1.00 57.44 194 GLU A C 1
ATOM 1558 O O . GLU A 1 194 ? -34.653 30.392 4.672 1.00 57.44 194 GLU A O 1
ATOM 1563 N N . PRO A 1 195 ? -36.102 31.959 3.943 1.00 50.12 195 PRO A N 1
ATOM 1564 C CA . PRO A 1 195 ? -35.770 32.924 4.983 1.00 50.12 195 PRO A CA 1
ATOM 1565 C C . PRO A 1 195 ? -36.268 32.442 6.354 1.00 50.12 195 PRO A C 1
ATOM 1567 O O . PRO A 1 195 ? -37.364 32.776 6.801 1.00 50.12 195 PRO A O 1
ATOM 1570 N N . GLY A 1 196 ? -35.429 31.665 7.039 1.00 57.44 196 GLY A N 1
ATOM 1571 C CA . GLY A 1 196 ? -35.718 31.119 8.368 1.00 57.44 196 GLY A CA 1
ATOM 1572 C C . GLY A 1 196 ? -34.796 29.990 8.840 1.00 57.44 196 GLY A C 1
ATOM 1573 O O . GLY A 1 196 ? -34.833 29.653 10.023 1.00 57.44 196 GLY A O 1
ATOM 1574 N N . ASN A 1 197 ? -33.959 29.414 7.968 1.00 49.72 197 ASN A N 1
ATOM 1575 C CA . ASN A 1 197 ? -33.085 28.295 8.334 1.00 49.72 197 ASN A CA 1
ATOM 1576 C C . ASN A 1 197 ? -32.012 28.706 9.384 1.00 49.72 197 ASN A C 1
ATOM 1578 O O . ASN A 1 197 ? -31.147 29.536 9.084 1.00 49.72 197 ASN A O 1
ATOM 1582 N N . PRO A 1 198 ? -32.004 28.111 10.599 1.00 49.47 198 PRO A N 1
ATOM 1583 C CA . PRO A 1 198 ? -31.099 28.496 11.688 1.00 49.47 198 PRO A CA 1
ATOM 1584 C C . PRO A 1 198 ? -29.626 28.105 11.476 1.00 49.47 198 PRO A C 1
ATOM 1586 O O . PRO A 1 198 ? -28.790 28.455 12.309 1.00 49.47 198 PRO A O 1
ATOM 1589 N N . TYR A 1 199 ? -29.285 27.395 10.394 1.00 46.22 199 TYR A N 1
ATOM 1590 C CA . TYR A 1 199 ? -27.903 27.018 10.073 1.00 46.22 199 TYR A CA 1
ATOM 1591 C C . TYR A 1 199 ? -27.109 28.096 9.309 1.00 46.22 199 TYR A C 1
ATOM 1593 O O . TYR A 1 199 ? -25.900 27.940 9.128 1.00 46.22 199 TYR A O 1
ATOM 1601 N N . TYR A 1 200 ? -27.730 29.217 8.921 1.00 43.41 200 TYR A N 1
ATOM 1602 C CA . TYR A 1 200 ? -27.023 30.330 8.277 1.00 43.41 200 TYR A CA 1
ATOM 1603 C C . TYR A 1 200 ? -26.459 31.339 9.288 1.00 43.41 200 TYR A C 1
ATOM 1605 O O . TYR A 1 200 ? -27.164 32.171 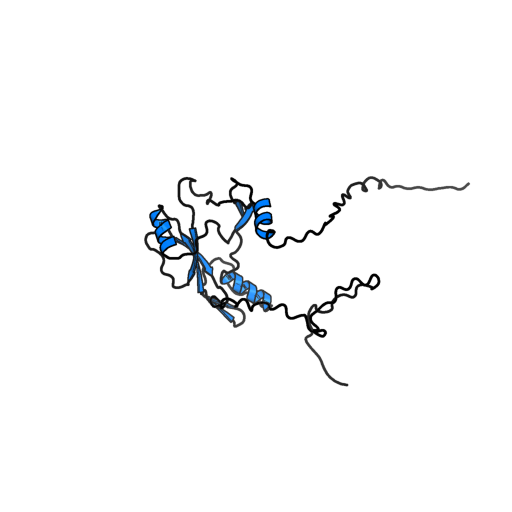9.861 1.00 43.41 200 TYR A O 1
ATOM 1613 N N . CYS A 1 201 ? -25.135 31.323 9.452 1.00 42.97 201 CYS A N 1
ATOM 1614 C CA . CYS A 1 201 ? -24.401 32.405 10.103 1.00 42.97 201 CYS A CA 1
ATOM 1615 C C . CYS A 1 201 ? -24.384 33.650 9.200 1.00 42.97 201 CYS A C 1
ATOM 1617 O O . CYS A 1 201 ? -23.554 33.747 8.297 1.00 42.97 201 CYS A O 1
ATOM 1619 N N . ASN A 1 202 ? -25.263 34.620 9.470 1.00 42.81 202 ASN A N 1
ATOM 1620 C CA . ASN A 1 202 ? -25.306 35.900 8.755 1.00 42.81 202 ASN A CA 1
ATOM 1621 C C . ASN A 1 202 ? -23.979 36.671 8.863 1.00 42.81 202 ASN A C 1
ATOM 1623 O O . ASN A 1 202 ? -23.732 37.384 9.836 1.00 42.81 202 ASN A O 1
ATOM 1627 N N . THR A 1 203 ? -23.154 36.611 7.819 1.00 47.09 203 THR A N 1
ATOM 1628 C CA . THR A 1 203 ? -21.990 37.487 7.624 1.00 47.09 203 THR A CA 1
ATOM 1629 C C . THR A 1 203 ? -22.403 38.825 7.006 1.00 47.09 203 THR A C 1
ATOM 1631 O O . THR A 1 203 ? -21.842 39.271 6.006 1.00 47.09 203 THR A O 1
ATOM 1634 N N . GLN A 1 204 ? -23.365 39.518 7.626 1.00 42.59 204 GLN A N 1
ATOM 1635 C CA . GLN A 1 204 ? -23.508 40.950 7.367 1.00 42.59 204 GLN A CA 1
ATOM 1636 C C . GLN A 1 204 ? -22.335 41.682 8.041 1.00 42.59 204 GLN A C 1
ATOM 1638 O O . GLN A 1 204 ? -22.085 41.459 9.229 1.00 42.59 204 GLN A O 1
ATOM 1643 N N . PRO A 1 205 ? -21.577 42.527 7.316 1.00 41.19 205 PRO A N 1
ATOM 1644 C CA . PRO A 1 205 ? -20.436 43.243 7.870 1.00 41.19 205 PRO A CA 1
ATOM 1645 C C . PRO A 1 205 ? -20.906 44.455 8.686 1.00 41.19 205 PRO A C 1
ATOM 1647 O O . PRO A 1 205 ? -20.664 45.604 8.312 1.00 41.19 205 PRO A O 1
ATOM 1650 N N . ASP A 1 206 ? -21.563 44.198 9.819 1.00 39.28 206 ASP A N 1
ATOM 1651 C CA . ASP A 1 206 ? -21.886 45.237 10.791 1.00 39.28 206 ASP A CA 1
ATOM 1652 C C . ASP A 1 206 ? -20.598 45.741 11.449 1.00 39.28 206 ASP A C 1
ATOM 1654 O O . ASP A 1 206 ? -20.035 45.166 12.386 1.00 39.28 206 ASP A O 1
ATOM 1658 N N . ILE A 1 207 ? -20.140 46.874 10.927 1.00 45.72 207 ILE A N 1
ATOM 1659 C CA . ILE A 1 207 ? -19.024 47.692 11.399 1.00 45.72 207 ILE A CA 1
ATOM 1660 C C . ILE A 1 207 ? -19.318 48.353 12.761 1.00 45.72 207 ILE A C 1
ATOM 1662 O O . ILE A 1 207 ? -19.187 49.567 12.882 1.00 45.72 207 ILE A O 1
ATOM 1666 N N . ASN A 1 208 ? -19.721 47.571 13.778 1.00 46.78 208 ASN A N 1
ATOM 1667 C CA . ASN A 1 208 ? -19.596 47.854 15.222 1.00 46.78 208 ASN A CA 1
ATOM 1668 C C . ASN A 1 208 ? -20.241 46.758 16.113 1.00 46.78 208 ASN A C 1
ATOM 1670 O O . ASN A 1 208 ? -21.272 47.002 16.733 1.00 46.78 208 ASN A O 1
ATOM 1674 N N . ILE A 1 209 ? -19.614 45.588 16.302 1.00 38.03 209 ILE A N 1
ATOM 1675 C CA . ILE A 1 209 ? -19.915 44.712 17.458 1.00 38.03 209 ILE A CA 1
ATOM 1676 C C . ILE A 1 209 ? -18.631 44.103 18.050 1.00 38.03 209 ILE A C 1
ATOM 1678 O O . ILE A 1 209 ? -17.728 43.660 17.343 1.00 38.03 209 ILE A O 1
ATOM 1682 N N . ARG A 1 210 ? -18.561 44.064 19.391 1.00 41.31 210 ARG A N 1
ATOM 1683 C CA . ARG A 1 210 ? -17.554 43.294 20.141 1.00 41.31 210 ARG A CA 1
ATOM 1684 C C . ARG A 1 210 ? -17.705 41.804 19.839 1.00 41.31 210 ARG A C 1
ATOM 1686 O O . ARG A 1 210 ? -18.776 41.251 20.062 1.00 41.31 210 ARG A O 1
ATOM 1693 N N . ILE A 1 211 ? -16.607 41.147 19.472 1.00 39.59 211 ILE A N 1
ATOM 1694 C CA . ILE A 1 211 ? -16.546 39.689 19.305 1.00 39.59 211 ILE A CA 1
ATOM 1695 C C . ILE A 1 211 ? -17.013 38.997 20.600 1.00 39.59 211 ILE A C 1
ATOM 1697 O O . ILE A 1 211 ? -16.322 39.051 21.619 1.00 39.59 211 ILE A O 1
ATOM 1701 N N . MET A 1 212 ? -18.162 38.319 20.550 1.00 36.81 212 MET A N 1
ATOM 1702 C CA . MET A 1 212 ? -18.508 37.264 21.505 1.00 36.81 212 MET A CA 1
ATOM 1703 C C . MET A 1 212 ? -18.083 35.911 20.914 1.00 36.81 212 MET A C 1
ATOM 1705 O O . MET A 1 212 ? -18.349 35.660 19.739 1.00 36.81 212 MET A O 1
ATOM 1709 N N . PRO A 1 213 ? -17.412 35.033 21.680 1.00 39.38 213 PRO A N 1
ATOM 1710 C CA . PRO A 1 213 ? -16.945 33.751 21.164 1.00 39.38 213 PRO A CA 1
ATOM 1711 C C . PRO A 1 213 ? -18.088 32.734 21.027 1.00 39.38 213 PRO A C 1
ATOM 1713 O O . PRO A 1 213 ? -18.895 32.571 21.944 1.00 39.38 213 PRO A O 1
ATOM 1716 N N . CYS A 1 214 ? -18.106 31.988 19.916 1.00 36.62 214 CYS A N 1
ATOM 1717 C CA . CYS A 1 214 ? -19.025 30.868 19.703 1.00 36.62 214 CYS A CA 1
ATOM 1718 C C . CYS A 1 214 ? -18.908 29.828 20.828 1.00 36.62 214 CYS A C 1
ATOM 1720 O O . CYS A 1 214 ? -17.865 29.197 21.018 1.00 36.62 214 CYS A O 1
ATOM 1722 N N . LYS A 1 215 ? -20.000 29.625 21.571 1.00 43.16 215 LYS A N 1
ATOM 1723 C CA . LYS A 1 215 ? -20.036 28.776 22.767 1.00 43.16 215 LYS A CA 1
ATOM 1724 C C . LYS A 1 215 ? -20.528 27.356 22.462 1.00 43.16 215 LYS A C 1
ATOM 1726 O O . LYS A 1 215 ? -21.530 26.923 23.015 1.00 43.16 215 LYS A O 1
ATOM 1731 N N . TYR A 1 216 ? -19.785 26.615 21.639 1.00 38.91 216 TYR A N 1
ATOM 1732 C CA . TYR A 1 216 ? -19.908 25.152 21.555 1.00 38.91 216 TYR A CA 1
ATOM 1733 C C . TYR A 1 216 ? -18.530 24.479 21.538 1.00 38.91 216 TYR A C 1
ATOM 1735 O O . TYR A 1 216 ? -18.052 23.960 20.536 1.00 38.91 216 TYR A O 1
ATOM 1743 N N . SER A 1 217 ? -17.884 24.482 22.707 1.00 35.09 217 SER A N 1
ATOM 1744 C CA . SER A 1 217 ? -16.698 23.672 22.984 1.00 35.09 217 SER A CA 1
ATOM 1745 C C . SER A 1 217 ? -16.875 22.937 24.312 1.00 35.09 217 SER A C 1
ATOM 1747 O O . SER A 1 217 ? -16.711 23.518 25.379 1.00 35.09 217 SER A O 1
ATOM 1749 N N . ARG A 1 218 ? -17.189 21.641 24.188 1.00 37.50 218 ARG A N 1
ATOM 1750 C CA . ARG A 1 218 ? -17.158 20.559 25.193 1.00 37.50 218 ARG A CA 1
ATOM 1751 C C . ARG A 1 218 ? -18.012 20.676 26.474 1.00 37.50 218 ARG A C 1
ATOM 1753 O O . ARG A 1 218 ? -17.857 21.580 27.282 1.00 37.50 218 ARG A O 1
ATOM 1760 N N . ARG A 1 219 ? -18.655 19.531 26.759 1.00 38.22 219 ARG A N 1
ATOM 1761 C CA . ARG A 1 219 ? -18.842 18.906 28.087 1.00 38.22 219 ARG A CA 1
ATOM 1762 C C . ARG A 1 219 ? -19.874 19.529 29.039 1.00 38.22 219 ARG A C 1
ATOM 1764 O O . ARG A 1 219 ? -19.577 20.472 29.761 1.00 38.22 219 ARG A O 1
ATOM 1771 N N . SER A 1 220 ? -20.961 18.787 29.248 1.00 36.81 220 SER A N 1
ATOM 1772 C CA . SER A 1 220 ? -21.603 18.673 30.565 1.00 36.81 220 SER A CA 1
ATOM 1773 C C . SER A 1 220 ? -22.194 17.276 30.767 1.00 36.81 220 SER A C 1
ATOM 1775 O O . SER A 1 220 ? -23.271 16.951 30.277 1.00 36.81 220 SER A O 1
ATOM 1777 N N . GLN A 1 221 ? -21.473 16.454 31.527 1.00 36.69 221 GLN A N 1
ATOM 1778 C CA . GLN A 1 221 ? -22.127 15.505 32.423 1.00 36.69 221 GLN A CA 1
ATOM 1779 C C . GLN A 1 221 ? -22.759 16.300 33.577 1.00 36.69 221 GLN A C 1
ATOM 1781 O O . GLN A 1 221 ? -22.189 17.307 33.991 1.00 36.69 221 GLN A O 1
ATOM 1786 N N . LEU A 1 222 ? -23.830 15.734 34.139 1.00 35.88 222 LEU A N 1
ATOM 1787 C CA . LEU A 1 222 ? -24.409 16.002 35.461 1.00 35.88 222 LEU A CA 1
ATOM 1788 C C . LEU A 1 222 ? -25.287 17.252 35.675 1.00 35.88 222 LEU A C 1
ATOM 1790 O O . LEU A 1 222 ? -24.860 18.395 35.569 1.00 35.88 222 LEU A O 1
ATOM 1794 N N . MET A 1 223 ? -26.459 16.908 36.216 1.00 29.55 223 MET A N 1
ATOM 1795 C CA . MET A 1 223 ? -27.195 17.547 37.309 1.00 29.55 223 MET A CA 1
ATOM 1796 C C . MET A 1 223 ? -28.281 18.599 37.025 1.00 29.55 223 MET A C 1
ATOM 1798 O O . MET A 1 223 ? -28.033 19.796 36.986 1.00 29.55 223 MET A O 1
ATOM 1802 N N . ASN A 1 224 ? -29.503 18.052 37.032 1.00 34.34 224 ASN A N 1
ATOM 1803 C CA . ASN A 1 224 ? -30.578 18.353 37.986 1.00 34.34 224 ASN A CA 1
ATOM 1804 C C . ASN A 1 224 ? -31.450 19.608 37.804 1.00 34.34 224 ASN A C 1
ATOM 1806 O O . ASN A 1 224 ? -31.005 20.740 37.925 1.00 34.34 224 ASN A O 1
ATOM 1810 N N . ASP A 1 225 ? -32.743 19.293 37.693 1.00 33.56 225 ASP A N 1
ATOM 1811 C CA . ASP A 1 225 ? -33.854 19.771 38.522 1.00 33.56 225 ASP A CA 1
ATOM 1812 C C . ASP A 1 225 ? -34.245 21.260 38.569 1.00 33.56 225 ASP A C 1
ATOM 1814 O O . ASP A 1 225 ? -33.536 22.117 39.085 1.00 33.56 225 ASP A O 1
ATOM 1818 N N . ALA A 1 226 ? -35.542 21.426 38.280 1.00 35.22 226 ALA A N 1
ATOM 1819 C CA . ALA A 1 226 ? -36.502 22.347 38.895 1.00 35.22 226 ALA A CA 1
ATOM 1820 C C . ALA A 1 226 ? -36.611 23.800 38.388 1.00 35.22 226 ALA A C 1
ATOM 1822 O O . ALA A 1 226 ? -35.635 24.541 38.300 1.00 35.22 226 ALA A O 1
ATOM 1823 N N . CYS A 1 227 ? -37.891 24.180 38.234 1.00 37.44 227 CYS A N 1
ATOM 1824 C CA . CYS A 1 227 ? -38.471 25.500 37.945 1.00 37.44 227 CYS A CA 1
ATOM 1825 C C . CYS A 1 227 ? -38.324 26.010 36.503 1.00 37.44 227 CYS A C 1
ATOM 1827 O O . CYS A 1 227 ? -37.341 26.721 36.207 1.00 37.44 227 CYS A O 1
#

Sequence (227 aa):
MRHIKFLIPLSIVLIFFACRKDFSIEKNNNNQQRTDNELARYTKSGVPTILGKEIPNYYSVNNIAKAIAKIKGIPYQGSSGSNARTTINVGGLQVDANFKYIRFLPADENQLMDLIDAGLDLYEEPLHFEVDQLGETYHDPSLPDSVITWMYTVVPIDYQLPANIQTELLSEVFLFNTELEELEEDEFEDSDPEPGNPYYCNTQPDINIRIMPCKYSRRSQLMNDAC

Radius of gyration: 28.61 Å; chains: 1; bounding box: 60×89×62 Å

Foldseek 3Di:
DDDDDDDDDDDPPPDPPDDDPDDDDDDDDDPPVPVVVVVCVQADAPDAWDWDDFAPDCQFLLNVLVVVCVVVVHDDPDDPDPDADQWDDHPNDIFGFFKFKKKWFDQDPVSVVVCVVVVFPWDLDDPGTHGPGHYDYYADPVDDPPGDHITIGMGTPPDDDDPPIDMDTDGRGGDDPPPPPPPPVPVPPPPPDDPPDPPDDDPDPPPDDDDDDDPDDDDDDDDDDDD